Protein AF-A0A7R9C2A2-F1 (afdb_monomer_lite)

Organism: NCBI:txid399045

Structure (mmCIF, N/CA/C/O backbone):
data_AF-A0A7R9C2A2-F1
#
_entry.id   AF-A0A7R9C2A2-F1
#
loop_
_atom_site.group_PDB
_atom_site.id
_atom_site.type_symbol
_atom_site.label_atom_id
_atom_site.label_alt_id
_atom_site.label_comp_id
_atom_site.label_asym_id
_atom_site.label_entity_id
_atom_site.label_seq_id
_atom_site.pdbx_PDB_ins_code
_atom_site.Cartn_x
_atom_site.Cartn_y
_atom_site.Cartn_z
_atom_site.occupancy
_atom_site.B_iso_or_equiv
_atom_site.auth_seq_id
_atom_site.auth_comp_id
_atom_site.auth_asym_id
_atom_site.auth_atom_id
_atom_site.pdbx_PDB_model_num
ATOM 1 N N . MET A 1 1 ? 29.898 -8.427 -25.294 1.00 62.97 1 MET A N 1
ATOM 2 C CA . MET A 1 1 ? 29.289 -7.481 -24.336 1.00 62.97 1 MET A CA 1
ATOM 3 C C . MET A 1 1 ? 29.077 -6.101 -24.967 1.00 62.97 1 MET A C 1
ATOM 5 O O . MET A 1 1 ? 27.955 -5.611 -24.954 1.00 62.97 1 MET A O 1
ATOM 9 N N . GLY A 1 2 ? 30.096 -5.514 -25.617 1.00 83.06 2 GLY A N 1
ATOM 10 C CA . GLY A 1 2 ? 29.971 -4.213 -26.303 1.00 83.06 2 GLY A CA 1
ATOM 11 C C . GLY A 1 2 ? 28.905 -4.159 -27.407 1.00 83.06 2 GLY A C 1
ATOM 12 O O . GLY A 1 2 ? 28.062 -3.274 -27.376 1.00 83.06 2 GLY A O 1
ATOM 13 N N . MET A 1 3 ? 28.860 -5.148 -28.313 1.00 90.00 3 MET A N 1
ATOM 14 C CA . MET A 1 3 ? 27.903 -5.146 -29.439 1.00 90.00 3 MET A CA 1
ATOM 15 C C . MET A 1 3 ? 26.430 -5.064 -29.003 1.00 90.00 3 MET A C 1
ATOM 17 O O . MET A 1 3 ? 25.692 -4.236 -29.520 1.00 90.00 3 MET A O 1
ATOM 21 N N . PHE A 1 4 ? 26.004 -5.869 -28.020 1.00 90.75 4 PHE A N 1
ATOM 22 C CA . PHE A 1 4 ? 24.618 -5.844 -27.523 1.00 90.75 4 PHE A CA 1
ATOM 23 C C . PHE A 1 4 ? 24.276 -4.538 -26.795 1.00 90.75 4 PHE A C 1
ATOM 25 O O . PHE A 1 4 ? 23.129 -4.103 -26.827 1.00 90.75 4 PHE A O 1
ATOM 32 N N . THR A 1 5 ? 25.273 -3.917 -26.159 1.00 91.00 5 THR A N 1
ATOM 33 C CA . THR A 1 5 ? 25.122 -2.643 -25.444 1.00 91.00 5 THR A CA 1
ATOM 34 C C . THR A 1 5 ? 24.953 -1.487 -26.425 1.00 91.00 5 THR A C 1
ATOM 36 O O . THR A 1 5 ? 24.005 -0.721 -26.303 1.00 91.00 5 THR A O 1
ATOM 39 N N . GLU A 1 6 ? 25.826 -1.377 -27.429 1.00 91.62 6 GLU A N 1
ATOM 40 C CA . GLU A 1 6 ? 25.713 -0.327 -28.449 1.00 91.62 6 GLU A CA 1
ATOM 41 C C . GLU A 1 6 ? 24.450 -0.504 -29.299 1.00 91.62 6 GLU A C 1
ATOM 43 O O . GLU A 1 6 ? 23.774 0.476 -29.606 1.00 91.62 6 GLU A O 1
ATOM 48 N N . LEU A 1 7 ? 24.064 -1.748 -29.606 1.00 91.50 7 LEU A N 1
ATOM 49 C CA . LEU A 1 7 ? 22.808 -2.019 -30.304 1.00 91.50 7 LEU A CA 1
ATOM 50 C C . LEU A 1 7 ? 21.587 -1.574 -29.486 1.00 91.50 7 LEU A C 1
ATOM 52 O O . LEU A 1 7 ? 20.678 -0.970 -30.048 1.00 91.50 7 LEU A O 1
ATOM 56 N N . ALA A 1 8 ? 21.584 -1.794 -28.167 1.00 91.44 8 ALA A N 1
ATOM 57 C CA . ALA A 1 8 ? 20.522 -1.296 -27.293 1.00 91.44 8 ALA A CA 1
ATOM 58 C C . ALA A 1 8 ? 20.459 0.245 -27.287 1.00 91.44 8 ALA A C 1
ATOM 60 O O . ALA A 1 8 ? 19.377 0.815 -27.353 1.00 91.44 8 ALA A O 1
ATOM 61 N N . ILE A 1 9 ? 21.604 0.937 -27.287 1.00 91.69 9 ILE A N 1
ATOM 62 C CA . ILE A 1 9 ? 21.649 2.411 -27.370 1.00 91.69 9 ILE A CA 1
ATOM 63 C C . ILE A 1 9 ? 21.099 2.915 -28.715 1.00 91.69 9 ILE A C 1
ATOM 65 O O . ILE A 1 9 ? 20.466 3.969 -28.780 1.00 91.69 9 ILE A O 1
ATOM 69 N N . LEU A 1 10 ? 21.329 2.181 -29.806 1.00 92.69 10 LEU A N 1
ATOM 70 C CA . LEU A 1 10 ? 20.750 2.515 -31.108 1.00 92.69 10 LEU A CA 1
ATOM 71 C C . LEU A 1 10 ? 19.242 2.252 -31.140 1.00 92.69 10 LEU A C 1
ATOM 73 O O . LEU A 1 10 ? 18.492 3.085 -31.649 1.00 92.69 10 LEU A O 1
ATOM 77 N N . TYR A 1 11 ? 18.781 1.131 -30.583 1.00 93.44 11 TYR A N 1
ATOM 78 C CA . TYR A 1 11 ? 17.351 0.843 -30.482 1.00 93.44 11 TYR A CA 1
ATOM 79 C C . TYR A 1 11 ? 16.618 1.860 -29.620 1.00 93.44 11 TYR A C 1
ATOM 81 O O . TYR A 1 11 ? 15.544 2.294 -30.032 1.00 93.44 11 TYR A O 1
ATOM 89 N N . SER A 1 12 ? 17.219 2.336 -28.525 1.00 91.31 12 SER A N 1
ATOM 90 C CA . SER A 1 12 ? 16.565 3.338 -27.684 1.00 91.31 12 SER A CA 1
ATOM 91 C C . SER A 1 12 ? 16.275 4.642 -28.433 1.00 91.31 12 SER A C 1
ATOM 93 O O . SER A 1 12 ? 15.243 5.262 -28.208 1.00 91.31 12 SER A O 1
ATOM 95 N N . LYS A 1 13 ? 17.144 5.034 -29.373 1.00 91.31 13 LYS A N 1
ATOM 96 C CA . LYS A 1 13 ? 17.007 6.284 -30.139 1.00 91.31 13 LYS A CA 1
ATOM 97 C C . LYS A 1 13 ? 16.192 6.145 -31.420 1.00 91.31 13 LYS A C 1
ATOM 99 O O . LYS A 1 13 ? 15.483 7.073 -31.790 1.00 91.31 13 LYS A O 1
ATOM 104 N N . TYR A 1 14 ? 16.343 5.028 -32.130 1.00 91.69 14 TYR A N 1
ATOM 105 C CA . TYR A 1 14 ? 15.868 4.914 -33.512 1.00 91.69 14 TYR A CA 1
ATOM 106 C C . TYR A 1 14 ? 14.762 3.879 -33.713 1.00 91.69 14 TYR A C 1
ATOM 108 O O . TYR A 1 14 ? 14.023 3.989 -34.689 1.00 91.69 14 TYR A O 1
ATOM 116 N N . LYS A 1 15 ? 14.654 2.859 -32.847 1.00 92.38 15 LYS A N 1
ATOM 117 C CA . LYS A 1 15 ? 13.622 1.807 -32.942 1.00 92.38 15 LYS A CA 1
ATOM 118 C C . LYS A 1 15 ? 13.170 1.316 -31.555 1.00 92.38 15 LYS A C 1
ATOM 120 O O . LYS A 1 15 ? 13.494 0.178 -31.198 1.00 92.38 15 LYS A O 1
ATOM 125 N N . PRO A 1 16 ? 12.405 2.132 -30.805 1.00 88.69 16 PRO A N 1
ATOM 126 C CA . PRO A 1 16 ? 11.885 1.772 -29.484 1.00 88.69 16 PRO A CA 1
ATOM 127 C C . PRO A 1 16 ? 11.153 0.428 -29.441 1.00 88.69 16 PRO A C 1
ATOM 129 O O . PRO A 1 16 ? 11.400 -0.370 -28.544 1.00 88.69 16 PRO A O 1
ATOM 132 N N . ASP A 1 17 ? 10.348 0.117 -30.461 1.00 89.38 17 ASP A N 1
ATOM 133 C CA . ASP A 1 17 ? 9.532 -1.107 -30.501 1.00 89.38 17 ASP A CA 1
ATOM 134 C C . ASP A 1 17 ? 10.365 -2.398 -30.430 1.00 89.38 17 ASP A C 1
ATOM 136 O O . ASP A 1 17 ? 9.909 -3.420 -29.923 1.00 89.38 17 ASP A O 1
ATOM 140 N N . LYS A 1 18 ? 11.612 -2.359 -30.922 1.00 90.62 18 LYS A N 1
ATOM 141 C CA . LYS A 1 18 ? 12.537 -3.507 -30.905 1.00 90.62 18 LYS A CA 1
ATOM 142 C C . LYS A 1 18 ? 13.408 -3.562 -29.654 1.00 90.62 18 LYS A C 1
ATOM 144 O O . LYS A 1 18 ? 14.075 -4.570 -29.416 1.00 90.62 18 LYS A O 1
ATOM 149 N N . MET A 1 19 ? 13.426 -2.488 -28.865 1.00 90.06 19 MET A N 1
ATOM 150 C CA . MET A 1 19 ? 14.229 -2.395 -27.648 1.00 90.06 19 MET A CA 1
ATOM 151 C C . MET A 1 19 ? 13.827 -3.491 -26.661 1.00 90.06 19 MET A C 1
ATOM 153 O O . MET A 1 19 ? 14.691 -4.180 -26.123 1.00 90.06 19 MET A O 1
ATOM 157 N N . ARG A 1 20 ? 12.519 -3.693 -26.469 1.00 88.62 20 ARG A N 1
ATOM 158 C CA . ARG A 1 20 ? 11.983 -4.673 -25.524 1.00 88.62 20 ARG A CA 1
ATOM 159 C C . ARG A 1 20 ? 12.443 -6.098 -25.822 1.00 88.62 20 ARG A C 1
ATOM 161 O O . ARG A 1 20 ? 13.019 -6.743 -24.952 1.00 88.62 20 ARG A O 1
ATOM 168 N N . GLU A 1 21 ? 12.239 -6.551 -27.056 1.00 92.12 21 GLU A N 1
ATOM 169 C CA . GLU A 1 21 ? 12.607 -7.897 -27.516 1.00 92.12 21 GLU A CA 1
ATOM 170 C C . GLU A 1 21 ? 14.117 -8.146 -27.369 1.00 92.12 21 GLU A C 1
ATOM 172 O O . GLU A 1 21 ? 14.552 -9.188 -26.876 1.00 92.12 21 GLU A O 1
ATOM 177 N N . HIS A 1 22 ? 14.935 -7.150 -27.724 1.00 92.44 22 HIS A N 1
ATOM 178 C CA . HIS A 1 22 ? 16.387 -7.230 -27.573 1.00 92.44 22 HIS A CA 1
ATOM 179 C C . HIS A 1 22 ? 16.814 -7.390 -26.111 1.00 92.44 22 HIS A C 1
ATOM 181 O O . HIS A 1 22 ? 17.681 -8.209 -25.801 1.00 92.44 22 HIS A O 1
ATOM 187 N N . LEU A 1 23 ? 16.212 -6.621 -25.203 1.00 91.44 23 LEU A N 1
ATOM 188 C CA . LEU A 1 23 ? 16.524 -6.705 -23.779 1.00 91.44 23 LEU A CA 1
ATOM 189 C C . LEU A 1 23 ? 16.073 -8.036 -23.173 1.00 91.44 23 LEU A C 1
ATOM 191 O O . LEU A 1 23 ? 16.829 -8.630 -22.409 1.00 91.44 23 LEU A O 1
ATOM 195 N N . GLU A 1 24 ? 14.900 -8.547 -23.542 1.00 90.25 24 GLU A N 1
ATOM 196 C CA . GLU A 1 24 ? 14.408 -9.836 -23.042 1.00 90.25 24 GLU A CA 1
ATOM 197 C C . GLU A 1 24 ? 15.346 -10.999 -23.403 1.00 90.25 24 GLU A C 1
ATOM 199 O O . GLU A 1 24 ? 15.586 -11.873 -22.567 1.00 90.25 24 GLU A O 1
ATOM 204 N N . LEU A 1 25 ? 15.954 -10.965 -24.592 1.00 91.75 25 LEU A N 1
ATOM 205 C CA . LEU A 1 25 ? 16.881 -12.000 -25.057 1.00 91.75 25 LEU A CA 1
ATOM 206 C C . LEU A 1 25 ? 18.317 -11.825 -24.541 1.00 91.75 25 LEU A C 1
ATOM 208 O O . LEU A 1 25 ? 19.004 -12.814 -24.276 1.00 91.75 25 LEU A O 1
ATOM 212 N N . PHE A 1 26 ? 18.804 -10.585 -24.424 1.00 92.31 26 PHE A N 1
ATOM 213 C CA . PHE A 1 26 ? 20.239 -10.315 -24.267 1.00 92.31 26 PHE A CA 1
ATOM 214 C C . PHE A 1 26 ? 20.631 -9.545 -23.001 1.00 92.31 26 PHE A C 1
ATOM 216 O O . PHE A 1 26 ? 21.805 -9.189 -22.874 1.00 92.31 26 PHE A O 1
ATOM 223 N N . TRP A 1 27 ? 19.719 -9.320 -22.047 1.00 89.12 27 TRP A N 1
ATOM 224 C CA . TRP A 1 27 ? 20.007 -8.559 -20.818 1.00 89.12 27 TRP A CA 1
ATOM 225 C C . TRP A 1 27 ? 21.258 -9.044 -20.062 1.00 89.12 27 TRP A C 1
ATOM 227 O O . TRP A 1 27 ? 22.029 -8.222 -19.576 1.00 89.12 27 TRP A O 1
ATOM 237 N N . SER A 1 28 ? 21.531 -10.355 -20.035 1.00 90.38 28 SER A N 1
ATOM 238 C CA . SER A 1 28 ? 22.696 -10.940 -19.346 1.00 90.38 28 SER A CA 1
ATOM 239 C C . SER A 1 28 ? 24.050 -10.625 -20.001 1.00 90.38 28 SER A C 1
ATOM 241 O O . SER A 1 28 ? 25.102 -10.841 -19.402 1.00 90.38 28 SER A O 1
ATOM 243 N N . ARG A 1 29 ? 24.056 -10.125 -21.245 1.00 90.75 29 ARG A N 1
ATOM 244 C CA . ARG A 1 29 ? 25.267 -9.856 -22.048 1.00 90.75 29 ARG A CA 1
ATOM 245 C C . ARG A 1 29 ? 25.450 -8.369 -22.363 1.00 90.75 29 ARG A C 1
ATOM 247 O O . ARG A 1 29 ? 26.256 -8.030 -23.242 1.00 90.75 29 ARG A O 1
ATOM 254 N N . VAL A 1 30 ? 24.720 -7.503 -21.664 1.00 91.38 30 VAL A N 1
ATOM 255 C CA . VAL A 1 30 ? 24.666 -6.049 -21.853 1.00 91.38 30 VAL A CA 1
ATOM 256 C C . VAL A 1 30 ? 25.242 -5.329 -20.631 1.00 91.38 30 VAL A C 1
ATOM 258 O O . VAL A 1 30 ? 25.132 -5.801 -19.506 1.00 91.38 30 VAL A O 1
ATOM 261 N N . ASN A 1 31 ? 25.858 -4.162 -20.842 1.00 92.44 31 ASN A N 1
ATOM 262 C CA . ASN A 1 31 ? 26.218 -3.261 -19.749 1.00 92.44 31 ASN A CA 1
ATOM 263 C C . ASN A 1 31 ? 24.968 -2.497 -19.278 1.00 92.44 31 ASN A C 1
ATOM 265 O O . ASN A 1 31 ? 24.591 -1.486 -19.876 1.00 92.44 31 ASN A O 1
ATOM 269 N N . ILE A 1 32 ? 24.330 -3.001 -18.219 1.00 90.25 32 ILE A N 1
ATOM 270 C CA . ILE A 1 32 ? 23.052 -2.486 -17.715 1.00 90.25 32 ILE A CA 1
ATOM 271 C C . ILE A 1 32 ? 23.128 -0.997 -17.323 1.00 90.25 32 ILE A C 1
ATOM 273 O O . ILE A 1 32 ? 22.319 -0.237 -17.855 1.00 90.25 32 ILE A O 1
ATOM 277 N N . PRO A 1 33 ? 24.109 -0.513 -16.529 1.00 93.19 33 PRO A N 1
ATOM 278 C CA . PRO A 1 33 ? 24.201 0.911 -16.185 1.00 93.19 33 PRO A CA 1
ATOM 279 C C . PRO A 1 33 ? 24.267 1.852 -17.394 1.00 93.19 33 PRO A C 1
ATOM 281 O O . PRO A 1 33 ? 23.676 2.934 -17.384 1.00 93.19 33 PRO A O 1
ATOM 284 N N . LYS A 1 34 ? 24.978 1.456 -18.460 1.00 92.56 34 LYS A N 1
ATOM 285 C CA . LYS A 1 34 ? 25.075 2.274 -19.678 1.00 92.56 34 LYS A CA 1
ATOM 286 C C . LYS A 1 34 ? 23.745 2.311 -20.433 1.00 92.56 34 LYS A C 1
ATOM 288 O O . LYS A 1 34 ? 23.358 3.369 -20.926 1.00 92.56 34 LYS A O 1
ATOM 293 N N . VAL A 1 35 ? 23.052 1.175 -20.516 1.00 92.69 35 VAL A N 1
ATOM 294 C CA . VAL A 1 35 ? 21.758 1.085 -21.205 1.00 92.69 35 VAL A CA 1
ATOM 295 C C . VAL A 1 35 ? 20.641 1.750 -20.409 1.00 92.69 35 VAL A C 1
ATOM 297 O O . VAL A 1 35 ? 19.798 2.389 -21.025 1.00 92.69 35 VAL A O 1
ATOM 300 N N . LEU A 1 36 ? 20.673 1.708 -19.074 1.00 93.75 36 LEU A N 1
ATOM 301 C CA . LEU A 1 36 ? 19.733 2.439 -18.218 1.00 93.75 36 LEU A CA 1
ATOM 302 C C . LEU A 1 36 ? 19.728 3.935 -18.542 1.00 93.75 36 LEU A C 1
ATOM 304 O O . LEU A 1 36 ? 18.678 4.481 -18.860 1.00 93.75 36 LEU A O 1
ATOM 308 N N . ARG A 1 37 ? 20.905 4.575 -18.594 1.00 92.56 37 ARG A N 1
ATOM 309 C CA . ARG A 1 37 ? 21.008 5.998 -18.973 1.00 92.56 37 ARG A CA 1
ATOM 310 C C . ARG A 1 37 ? 20.459 6.271 -20.373 1.00 92.56 37 ARG A C 1
ATOM 312 O O . ARG A 1 37 ? 19.832 7.299 -20.603 1.00 92.56 37 ARG A O 1
ATOM 319 N N . ALA A 1 38 ? 20.707 5.368 -21.322 1.00 92.69 38 ALA A N 1
ATOM 320 C CA . ALA A 1 38 ? 20.219 5.516 -22.690 1.00 92.69 38 ALA A CA 1
ATOM 321 C C . ALA A 1 38 ? 18.698 5.312 -22.803 1.00 92.69 38 ALA A C 1
ATOM 323 O O . ALA A 1 38 ? 18.066 5.964 -23.632 1.00 92.69 38 ALA A O 1
ATOM 324 N N . ALA A 1 39 ? 18.121 4.424 -21.990 1.00 91.94 39 ALA A N 1
ATOM 325 C CA . ALA A 1 39 ? 16.682 4.196 -21.901 1.00 91.94 39 ALA A CA 1
ATOM 326 C C . ALA A 1 39 ? 15.970 5.360 -21.194 1.00 91.94 39 ALA A C 1
ATOM 328 O O . ALA A 1 39 ? 14.898 5.768 -21.630 1.00 91.94 39 ALA A O 1
ATOM 329 N N . GLU A 1 40 ? 16.595 5.939 -20.165 1.00 91.31 40 GLU A N 1
ATOM 330 C CA . GLU A 1 40 ? 16.086 7.103 -19.432 1.00 91.31 40 GLU A CA 1
ATOM 331 C C . GLU A 1 40 ? 16.036 8.343 -20.332 1.00 91.31 40 GLU A C 1
ATOM 333 O O . GLU A 1 40 ? 15.003 9.002 -20.426 1.00 91.31 40 GLU A O 1
ATOM 338 N N . GLN A 1 41 ? 17.113 8.598 -21.086 1.00 91.50 41 GLN A N 1
ATOM 339 C CA . GLN A 1 41 ? 17.171 9.669 -22.090 1.00 91.50 41 GLN A CA 1
ATOM 340 C C . GLN A 1 41 ? 16.150 9.497 -23.221 1.00 91.50 41 GLN A C 1
ATOM 342 O O . GLN A 1 41 ? 15.750 10.480 -23.838 1.00 91.50 41 GLN A O 1
ATOM 347 N N . ALA A 1 42 ? 15.761 8.257 -23.516 1.00 91.75 42 ALA A N 1
ATOM 348 C CA . ALA A 1 42 ? 14.777 7.928 -24.541 1.00 91.75 42 ALA A CA 1
ATOM 349 C C . ALA A 1 42 ? 13.348 7.775 -23.985 1.00 91.75 42 ALA A C 1
ATOM 351 O O . ALA A 1 42 ? 12.439 7.461 -24.748 1.00 91.75 42 ALA A O 1
ATOM 352 N N . HIS A 1 43 ? 13.143 7.981 -22.677 1.00 91.62 43 HIS A N 1
ATOM 353 C CA . HIS A 1 43 ? 11.851 7.835 -21.996 1.00 91.62 43 HIS A CA 1
ATOM 354 C C . HIS A 1 43 ? 11.178 6.462 -22.200 1.00 91.62 43 HIS A C 1
ATOM 356 O O . HIS A 1 43 ? 9.954 6.349 -22.269 1.00 91.62 43 HIS A O 1
ATOM 362 N N . LEU A 1 44 ? 11.982 5.398 -22.277 1.00 92.31 44 LEU A N 1
ATOM 363 C CA . LEU A 1 44 ? 11.516 4.020 -22.461 1.00 92.31 44 LEU A CA 1
ATOM 364 C C . LEU A 1 44 ? 11.218 3.359 -21.115 1.00 92.31 44 LEU A C 1
ATOM 366 O O . LEU A 1 44 ? 11.964 2.507 -20.637 1.00 92.31 44 LEU A O 1
ATOM 370 N N . TRP A 1 45 ? 10.140 3.798 -20.463 1.00 93.00 45 TRP A N 1
ATOM 371 C CA . TRP A 1 45 ? 9.838 3.441 -19.072 1.00 93.00 45 TRP A CA 1
ATOM 372 C C . TRP A 1 45 ? 9.563 1.950 -18.855 1.00 93.00 45 TRP A C 1
ATOM 374 O O . TRP A 1 45 ? 9.964 1.405 -17.829 1.00 93.00 45 TRP A O 1
ATOM 384 N N . ALA A 1 46 ? 8.919 1.268 -19.807 1.00 90.38 46 ALA A N 1
ATOM 385 C CA . ALA A 1 46 ? 8.637 -0.164 -19.688 1.00 90.38 46 ALA A CA 1
ATOM 386 C C . ALA A 1 46 ? 9.925 -1.006 -19.744 1.00 90.38 46 ALA A C 1
ATOM 388 O O . ALA A 1 46 ? 10.092 -1.972 -18.995 1.00 90.38 46 ALA A O 1
ATOM 389 N N . GLU A 1 47 ? 10.850 -0.638 -20.626 1.00 91.50 47 GLU A N 1
ATOM 390 C CA . GLU A 1 47 ? 12.166 -1.251 -20.793 1.00 91.50 47 GLU A CA 1
ATOM 391 C C . GLU A 1 47 ? 13.086 -0.911 -19.621 1.00 91.50 47 GLU A C 1
ATOM 393 O O . GLU A 1 47 ? 13.795 -1.778 -19.117 1.00 91.50 47 GLU A O 1
ATOM 398 N N . LEU A 1 48 ? 13.046 0.336 -19.162 1.00 93.00 48 LEU A N 1
ATOM 399 C CA . LEU A 1 48 ? 13.834 0.834 -18.042 1.00 93.00 48 LEU A CA 1
ATOM 400 C C . LEU A 1 48 ? 13.445 0.142 -16.731 1.00 93.00 48 LEU A C 1
ATOM 402 O O . LEU A 1 48 ? 14.318 -0.325 -16.006 1.00 93.00 48 LEU A O 1
ATOM 406 N N . VAL A 1 49 ? 12.148 -0.042 -16.480 1.00 93.00 49 VAL A N 1
ATOM 407 C CA . VAL A 1 49 ? 11.657 -0.835 -15.344 1.00 93.00 49 VAL A CA 1
ATOM 408 C C . VAL A 1 49 ? 12.099 -2.295 -15.430 1.00 93.00 49 VAL A C 1
ATOM 410 O O . VAL A 1 49 ? 12.493 -2.874 -14.422 1.00 93.00 49 VAL A O 1
ATOM 413 N N . PHE A 1 50 ? 12.091 -2.893 -16.624 1.00 91.81 50 PHE A N 1
ATOM 414 C CA . PHE A 1 50 ? 12.612 -4.250 -16.808 1.00 91.81 50 PHE A CA 1
ATOM 415 C C . PHE A 1 50 ? 14.112 -4.343 -16.522 1.00 91.81 50 PHE A C 1
ATOM 417 O O . PHE A 1 50 ? 14.559 -5.304 -15.902 1.00 91.81 50 PHE A O 1
ATOM 424 N N . LEU A 1 51 ? 14.891 -3.345 -16.942 1.00 92.50 51 LEU A N 1
ATOM 425 C CA . LEU A 1 51 ? 16.314 -3.283 -16.627 1.00 92.50 51 LEU A CA 1
ATOM 426 C C . LEU A 1 51 ? 16.553 -3.146 -15.124 1.00 92.50 51 LEU A C 1
ATOM 428 O O . LEU A 1 51 ? 17.403 -3.861 -14.606 1.00 92.50 51 LEU A O 1
ATOM 432 N N . TYR A 1 52 ? 15.794 -2.299 -14.424 1.00 93.62 52 TYR A N 1
ATOM 433 C CA . TYR A 1 52 ? 15.888 -2.187 -12.968 1.00 93.62 52 TYR A CA 1
ATOM 434 C C . TYR A 1 52 ? 15.520 -3.485 -12.250 1.00 93.62 52 TYR A C 1
ATOM 436 O O . TYR A 1 52 ? 16.229 -3.881 -11.331 1.00 93.62 52 TYR A O 1
ATOM 444 N N . ASP A 1 53 ? 14.480 -4.187 -12.703 1.00 91.75 53 ASP A N 1
ATOM 445 C CA . ASP A 1 53 ? 14.091 -5.497 -12.168 1.00 91.75 53 ASP A CA 1
ATOM 446 C C . ASP A 1 53 ? 15.226 -6.528 -12.328 1.00 91.75 53 ASP A C 1
ATOM 448 O O . ASP A 1 53 ? 15.604 -7.210 -11.378 1.00 91.75 53 ASP A O 1
ATOM 452 N N . LYS A 1 54 ? 15.862 -6.589 -13.509 1.00 91.44 54 LYS A N 1
ATOM 453 C CA . LYS A 1 54 ? 17.015 -7.481 -13.752 1.00 91.44 54 LYS A CA 1
ATOM 454 C C . LYS A 1 54 ? 18.295 -7.064 -13.038 1.00 91.44 54 LYS A C 1
ATOM 456 O O . LYS A 1 54 ? 19.153 -7.913 -12.817 1.00 91.44 54 LYS A O 1
ATOM 461 N N . TYR A 1 55 ? 18.433 -5.785 -12.719 1.00 93.00 55 TYR A N 1
ATOM 462 C CA . TYR A 1 55 ? 19.569 -5.243 -11.981 1.00 93.00 55 TYR A CA 1
ATOM 463 C C . TYR A 1 55 ? 19.339 -5.227 -10.465 1.00 93.00 55 TYR A C 1
ATOM 465 O O . TYR A 1 55 ? 20.187 -4.734 -9.732 1.00 93.00 55 TYR A O 1
ATOM 473 N N . GLU A 1 56 ? 18.200 -5.758 -10.006 1.00 91.38 56 GLU A N 1
ATOM 474 C CA . GLU A 1 56 ? 17.794 -5.803 -8.597 1.00 91.38 56 GLU A CA 1
ATOM 475 C C . GLU A 1 56 ? 17.657 -4.411 -7.944 1.00 91.38 56 GLU A C 1
ATOM 477 O O . GLU A 1 56 ? 17.583 -4.280 -6.723 1.00 91.38 56 GLU A O 1
ATOM 482 N N . GLU A 1 57 ? 17.534 -3.355 -8.753 1.00 92.81 57 GLU A N 1
ATOM 483 C CA . GLU A 1 57 ? 17.241 -1.989 -8.310 1.00 92.81 57 GLU A CA 1
ATOM 484 C C . GLU A 1 57 ? 15.723 -1.767 -8.210 1.00 92.81 57 GLU A C 1
ATOM 486 O O . GLU A 1 57 ? 15.132 -0.907 -8.870 1.00 92.81 57 GLU A O 1
ATOM 491 N N . TYR A 1 58 ? 15.071 -2.564 -7.363 1.00 92.94 58 TYR A N 1
ATOM 492 C CA . TYR A 1 58 ? 13.615 -2.550 -7.185 1.00 92.94 58 TYR A CA 1
ATOM 493 C C . TYR A 1 58 ? 13.079 -1.178 -6.747 1.00 92.94 58 TYR A C 1
ATOM 495 O O . TYR A 1 58 ? 12.013 -0.757 -7.194 1.00 92.94 58 TYR A O 1
ATOM 503 N N . ASP A 1 59 ? 13.838 -0.445 -5.931 1.00 92.06 59 ASP A N 1
ATOM 504 C CA . ASP A 1 59 ? 13.480 0.896 -5.464 1.00 92.06 59 ASP A CA 1
ATOM 505 C C . ASP A 1 59 ? 13.275 1.875 -6.633 1.00 92.06 59 ASP A C 1
ATOM 507 O O . ASP A 1 59 ? 12.302 2.638 -6.670 1.00 92.06 59 ASP A O 1
ATOM 511 N N . ASN A 1 60 ? 14.171 1.823 -7.622 1.00 91.56 60 ASN A N 1
ATOM 512 C CA . ASN A 1 60 ? 14.100 2.664 -8.812 1.00 91.56 60 ASN A CA 1
ATOM 513 C C . ASN A 1 60 ? 12.974 2.200 -9.741 1.00 91.56 60 ASN A C 1
ATOM 515 O O . ASN A 1 60 ? 12.207 3.034 -10.222 1.00 91.56 60 ASN A O 1
ATOM 519 N N . ALA A 1 61 ? 12.799 0.883 -9.905 1.00 92.38 61 ALA A N 1
ATOM 520 C CA . ALA A 1 61 ? 11.692 0.316 -10.676 1.00 92.38 61 ALA A CA 1
ATOM 521 C C . ALA A 1 61 ? 10.325 0.816 -10.178 1.00 92.38 61 ALA A C 1
ATOM 523 O O . ALA A 1 61 ? 9.511 1.291 -10.973 1.00 92.38 61 ALA A O 1
ATOM 524 N N . VAL A 1 62 ? 10.087 0.766 -8.863 1.00 92.50 62 VAL A N 1
ATOM 525 C CA . VAL A 1 62 ? 8.826 1.214 -8.252 1.00 92.50 62 VAL A CA 1
ATOM 526 C C . VAL A 1 62 ? 8.616 2.712 -8.446 1.00 92.50 62 VAL A C 1
ATOM 528 O O . VAL A 1 62 ? 7.522 3.126 -8.828 1.00 92.50 62 VAL A O 1
ATOM 531 N N . ASN A 1 63 ? 9.649 3.534 -8.238 1.00 92.88 63 ASN A N 1
ATOM 532 C CA . ASN A 1 63 ? 9.549 4.979 -8.464 1.00 92.88 63 ASN A CA 1
ATOM 533 C C . ASN A 1 63 ? 9.190 5.310 -9.916 1.00 92.88 63 ASN A C 1
ATOM 535 O O . ASN A 1 63 ? 8.286 6.114 -10.146 1.00 92.88 63 ASN A O 1
ATOM 539 N N . THR A 1 64 ? 9.823 4.655 -10.891 1.00 91.62 64 THR A N 1
ATOM 540 C CA . THR A 1 64 ? 9.486 4.839 -12.307 1.00 91.62 64 THR A CA 1
ATOM 541 C C . THR A 1 64 ? 8.053 4.398 -12.607 1.00 91.62 64 THR A C 1
ATOM 543 O O . THR A 1 64 ? 7.332 5.113 -13.300 1.00 91.62 64 THR A O 1
ATOM 546 N N . MET A 1 65 ? 7.602 3.260 -12.066 1.00 91.31 65 MET A N 1
ATOM 547 C CA . MET A 1 65 ? 6.218 2.799 -12.240 1.00 91.31 65 MET A CA 1
ATOM 548 C C . MET A 1 65 ? 5.193 3.781 -11.647 1.00 91.31 65 MET A C 1
ATOM 550 O O . MET A 1 65 ? 4.127 3.962 -12.233 1.00 91.31 65 MET A O 1
ATOM 554 N N . MET A 1 66 ? 5.504 4.426 -10.515 1.00 89.69 66 MET A N 1
ATOM 555 C CA . MET A 1 66 ? 4.636 5.439 -9.895 1.00 89.69 66 MET A CA 1
ATOM 556 C C . MET A 1 66 ? 4.613 6.758 -10.682 1.00 89.69 66 MET A C 1
ATOM 558 O O . MET A 1 66 ? 3.566 7.389 -10.780 1.00 89.69 66 MET A O 1
ATOM 562 N N . GLN A 1 67 ? 5.745 7.177 -11.256 1.00 90.19 67 GLN A N 1
ATOM 563 C CA . GLN A 1 67 ? 5.836 8.403 -12.062 1.00 90.19 67 GLN A CA 1
ATOM 564 C C . GLN A 1 67 ? 5.243 8.241 -13.466 1.00 90.19 67 GLN A C 1
ATOM 566 O O . GLN A 1 67 ? 4.713 9.199 -14.029 1.00 90.19 67 GLN A O 1
ATOM 571 N N . HIS A 1 68 ? 5.280 7.023 -14.019 1.00 90.31 68 HIS A N 1
ATOM 572 C CA . HIS A 1 68 ? 4.766 6.711 -15.355 1.00 90.31 68 HIS A CA 1
ATOM 573 C C . HIS A 1 68 ? 3.754 5.546 -15.355 1.00 90.31 68 HIS A C 1
ATOM 575 O O . HIS A 1 68 ? 3.998 4.504 -15.980 1.00 90.31 68 HIS A O 1
ATOM 581 N N . PRO A 1 69 ? 2.575 5.714 -14.719 1.00 86.44 69 PRO A N 1
ATOM 582 C CA . PRO A 1 69 ? 1.603 4.634 -14.550 1.00 86.44 69 PRO A CA 1
ATOM 583 C C . PRO A 1 69 ? 1.033 4.067 -15.848 1.00 86.44 69 PRO A C 1
ATOM 585 O O . PRO A 1 69 ? 0.668 2.900 -15.909 1.00 86.44 69 PRO A O 1
ATOM 588 N N . THR A 1 70 ? 0.908 4.883 -16.892 1.00 84.81 70 THR A N 1
ATOM 589 C CA . THR A 1 70 ? 0.223 4.491 -18.132 1.00 84.81 70 THR A CA 1
ATOM 590 C C . THR A 1 70 ? 1.012 3.488 -18.968 1.00 84.81 70 THR A C 1
ATOM 592 O O . THR A 1 70 ? 0.408 2.712 -19.702 1.00 84.81 70 THR A O 1
ATOM 595 N N . VAL A 1 71 ? 2.344 3.489 -18.858 1.00 86.38 71 VAL A N 1
ATOM 596 C CA . VAL A 1 71 ? 3.236 2.699 -19.725 1.00 86.38 71 VAL A CA 1
ATOM 597 C C . VAL A 1 71 ? 3.933 1.579 -18.955 1.00 86.38 71 VAL A C 1
ATOM 599 O O . VAL A 1 71 ? 4.076 0.471 -19.468 1.00 86.38 71 VAL A O 1
ATOM 602 N N . ALA A 1 72 ? 4.371 1.853 -17.723 1.00 83.94 72 ALA A N 1
ATOM 603 C CA . ALA A 1 72 ? 5.237 0.944 -16.976 1.00 83.94 72 ALA A CA 1
ATOM 604 C C . ALA A 1 72 ?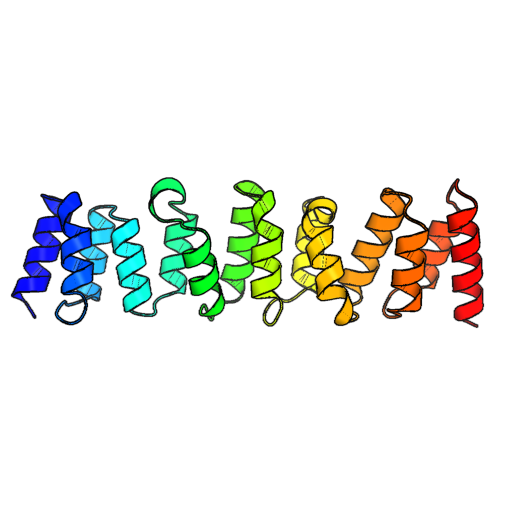 4.510 0.119 -15.903 1.00 83.94 72 ALA A C 1
ATOM 606 O O . ALA A 1 72 ? 5.008 -0.931 -15.497 1.00 83.94 72 ALA A O 1
ATOM 607 N N . TRP A 1 73 ? 3.345 0.566 -15.429 1.00 87.06 73 TRP A N 1
ATOM 608 C CA . TRP A 1 73 ? 2.652 -0.107 -14.335 1.00 87.06 73 TRP A CA 1
ATOM 609 C C . TRP A 1 73 ? 1.906 -1.352 -14.822 1.00 87.06 73 TRP A C 1
ATOM 611 O O . TRP A 1 73 ? 1.094 -1.303 -15.748 1.00 87.06 73 TRP A O 1
ATOM 621 N N . ARG A 1 74 ? 2.138 -2.476 -14.143 1.00 87.19 74 ARG A N 1
ATOM 622 C CA . ARG A 1 74 ? 1.363 -3.714 -14.277 1.00 87.19 74 ARG A CA 1
ATOM 623 C C . ARG A 1 74 ? 1.087 -4.245 -12.883 1.00 87.19 74 ARG A C 1
ATOM 625 O O . ARG A 1 74 ? 2.012 -4.347 -12.087 1.00 87.19 74 ARG A O 1
ATOM 632 N N . GLU A 1 75 ? -0.163 -4.585 -12.596 1.00 82.88 75 GLU A N 1
ATOM 633 C CA . GLU A 1 75 ? -0.607 -4.871 -11.229 1.00 82.88 75 GLU A CA 1
ATOM 634 C C . GLU A 1 75 ? 0.178 -6.003 -10.554 1.00 82.88 75 GLU A C 1
ATOM 636 O O . GLU A 1 75 ? 0.734 -5.807 -9.475 1.00 82.88 75 GLU A O 1
ATOM 641 N N . SER A 1 76 ? 0.251 -7.170 -11.200 1.00 87.88 76 SER A N 1
ATOM 642 C CA . SER A 1 76 ? 0.968 -8.334 -10.669 1.00 87.88 76 SER A CA 1
ATOM 643 C C . SER A 1 76 ? 2.457 -8.043 -10.493 1.00 87.88 76 SER A C 1
ATOM 645 O O . SER A 1 76 ? 3.005 -8.243 -9.415 1.00 87.88 76 SER A O 1
ATOM 647 N N . HIS A 1 77 ? 3.089 -7.474 -11.522 1.00 89.06 77 HIS A N 1
ATOM 648 C CA . HIS A 1 77 ? 4.517 -7.152 -11.505 1.00 89.06 77 HIS A CA 1
ATOM 649 C C . HIS A 1 77 ? 4.870 -6.117 -10.432 1.00 89.06 77 HIS A C 1
ATOM 651 O O . HIS A 1 77 ? 5.877 -6.265 -9.748 1.00 89.06 77 HIS A O 1
ATOM 657 N N . PHE A 1 78 ? 4.022 -5.102 -10.236 1.00 90.94 78 PHE A N 1
ATOM 658 C CA . PHE A 1 78 ? 4.203 -4.113 -9.178 1.00 90.94 78 PHE A CA 1
ATOM 659 C C . PHE A 1 78 ? 4.133 -4.773 -7.798 1.00 90.94 78 PHE A C 1
ATOM 661 O O . PHE A 1 78 ? 5.010 -4.536 -6.972 1.00 90.94 78 PHE A O 1
ATOM 668 N N . LYS A 1 79 ? 3.128 -5.629 -7.548 1.00 89.06 79 LYS A N 1
ATOM 669 C CA . LYS A 1 79 ? 3.001 -6.368 -6.278 1.00 89.06 79 LYS A CA 1
ATOM 670 C C . LYS A 1 79 ? 4.248 -7.220 -6.008 1.00 89.06 79 LYS A C 1
ATOM 672 O O . LYS A 1 79 ? 4.792 -7.152 -4.908 1.00 89.06 79 LYS A O 1
ATOM 677 N N . ASP A 1 80 ? 4.750 -7.931 -7.016 1.00 90.19 80 ASP A N 1
ATOM 678 C CA . ASP A 1 80 ? 5.942 -8.776 -6.885 1.00 90.19 80 ASP A CA 1
ATOM 679 C C . ASP A 1 80 ? 7.200 -7.960 -6.555 1.00 90.19 80 ASP A C 1
ATOM 681 O O . ASP A 1 80 ? 7.925 -8.296 -5.615 1.00 90.19 80 ASP A O 1
ATOM 685 N N . ILE A 1 81 ? 7.441 -6.855 -7.271 1.00 91.12 81 ILE A N 1
ATOM 686 C CA . ILE A 1 81 ? 8.591 -5.971 -7.025 1.00 91.12 81 ILE A CA 1
ATOM 687 C C . ILE A 1 81 ? 8.521 -5.371 -5.615 1.00 91.12 81 ILE A C 1
ATOM 689 O O . ILE A 1 81 ? 9.522 -5.352 -4.898 1.00 91.12 81 ILE A O 1
ATOM 693 N N . MET A 1 82 ? 7.341 -4.922 -5.185 1.00 89.00 82 MET A N 1
ATOM 694 C CA . MET A 1 82 ? 7.150 -4.281 -3.881 1.00 89.00 82 MET A CA 1
ATOM 695 C C . MET A 1 82 ? 7.546 -5.173 -2.701 1.00 89.00 82 MET A C 1
ATOM 697 O O . MET A 1 82 ? 8.079 -4.672 -1.712 1.00 89.00 82 MET A O 1
ATOM 701 N N . THR A 1 83 ? 7.360 -6.492 -2.799 1.00 90.06 83 THR A N 1
ATOM 702 C CA . THR A 1 83 ? 7.794 -7.415 -1.731 1.00 90.06 83 THR A CA 1
ATOM 703 C C . THR A 1 83 ? 9.314 -7.451 -1.548 1.00 90.06 83 THR A C 1
ATOM 705 O O . THR A 1 83 ? 9.798 -7.701 -0.441 1.00 90.06 83 THR A O 1
ATOM 708 N N . ARG A 1 84 ? 10.070 -7.168 -2.618 1.00 89.56 84 ARG A N 1
ATOM 709 C CA . ARG A 1 84 ? 11.539 -7.235 -2.663 1.00 89.56 84 ARG A CA 1
ATOM 710 C C . ARG A 1 84 ? 12.222 -5.921 -2.302 1.00 89.56 84 ARG A C 1
ATOM 712 O O . ARG A 1 84 ? 13.394 -5.928 -1.941 1.00 89.56 84 ARG A O 1
ATOM 719 N N . VAL A 1 85 ? 11.492 -4.812 -2.368 1.00 90.06 85 VAL A N 1
ATOM 720 C CA . VAL A 1 85 ? 11.972 -3.492 -1.950 1.00 90.06 85 VAL A CA 1
ATOM 721 C C . VAL A 1 85 ? 12.393 -3.523 -0.478 1.00 90.06 85 VAL A C 1
ATOM 723 O O . VAL A 1 85 ? 11.685 -4.055 0.381 1.00 90.06 85 VAL A O 1
ATOM 726 N N . ALA A 1 86 ? 13.562 -2.952 -0.185 1.00 86.38 86 ALA A N 1
ATOM 727 C CA . ALA A 1 86 ? 14.076 -2.833 1.180 1.00 86.38 86 ALA A CA 1
ATOM 728 C C . ALA A 1 86 ? 13.586 -1.550 1.868 1.00 86.38 86 ALA A C 1
ATOM 730 O O . ALA A 1 86 ? 13.418 -1.518 3.087 1.00 86.38 86 ALA A O 1
ATOM 731 N N . ASN A 1 87 ? 13.351 -0.490 1.092 1.00 88.81 87 ASN A N 1
ATOM 732 C CA . ASN A 1 87 ? 12.962 0.811 1.609 1.00 88.81 87 ASN A CA 1
ATOM 733 C C . ASN A 1 87 ? 11.461 0.886 1.938 1.00 88.81 87 ASN A C 1
ATOM 735 O O . ASN A 1 87 ? 10.616 1.035 1.056 1.00 88.81 87 ASN A O 1
ATOM 739 N N . VAL A 1 88 ? 11.138 0.873 3.230 1.00 86.50 88 VAL A N 1
ATOM 740 C CA . VAL A 1 88 ? 9.756 0.932 3.736 1.00 86.50 88 VAL A CA 1
ATOM 741 C C . VAL A 1 88 ? 9.054 2.255 3.386 1.00 86.50 88 VAL A C 1
ATOM 743 O O . VAL A 1 88 ? 7.834 2.284 3.251 1.00 86.50 88 VAL A O 1
ATOM 746 N N . GLU A 1 89 ? 9.780 3.359 3.160 1.00 88.56 89 GLU A N 1
ATOM 747 C CA . GLU A 1 89 ? 9.156 4.627 2.737 1.00 88.56 89 GLU A CA 1
ATOM 748 C C . GLU A 1 89 ? 8.487 4.520 1.360 1.00 88.56 89 GLU A C 1
ATOM 750 O O . GLU A 1 89 ? 7.483 5.189 1.098 1.00 88.56 89 GLU A O 1
ATOM 755 N N . LEU A 1 90 ? 8.988 3.641 0.485 1.00 90.62 90 LEU A N 1
ATOM 756 C CA . LEU A 1 90 ? 8.347 3.379 -0.803 1.00 90.62 90 LEU A CA 1
ATOM 757 C C . LEU A 1 90 ? 6.987 2.701 -0.639 1.00 90.62 90 LEU A C 1
ATOM 759 O O . LEU A 1 90 ? 6.119 2.906 -1.483 1.00 90.62 90 LEU A O 1
ATOM 763 N N . TYR A 1 91 ? 6.751 1.976 0.458 1.00 89.94 91 TYR A N 1
ATOM 764 C CA . TYR A 1 91 ? 5.447 1.367 0.732 1.00 89.94 91 TYR A CA 1
ATOM 765 C C . TYR A 1 91 ? 4.388 2.441 0.960 1.00 89.94 91 TYR A C 1
ATOM 767 O O . TYR A 1 91 ? 3.335 2.399 0.333 1.00 89.94 91 TYR A O 1
ATOM 775 N N . TYR A 1 92 ? 4.684 3.461 1.768 1.00 89.88 92 TYR A N 1
ATOM 776 C CA . TYR A 1 92 ? 3.740 4.557 2.016 1.00 89.88 92 TYR A CA 1
ATOM 777 C C . TYR A 1 92 ? 3.517 5.433 0.781 1.00 89.88 92 TYR A C 1
ATOM 779 O O . TYR A 1 92 ? 2.393 5.878 0.541 1.00 89.88 92 TYR A O 1
ATOM 787 N N . LYS A 1 93 ? 4.560 5.650 -0.034 1.00 90.06 93 LYS A N 1
ATOM 788 C CA . LYS A 1 93 ? 4.417 6.334 -1.330 1.00 90.06 93 LYS A CA 1
ATOM 789 C C . LYS A 1 93 ? 3.545 5.535 -2.297 1.00 90.06 93 LYS A C 1
ATOM 791 O O . LYS A 1 93 ? 2.652 6.113 -2.910 1.00 90.06 93 LYS A O 1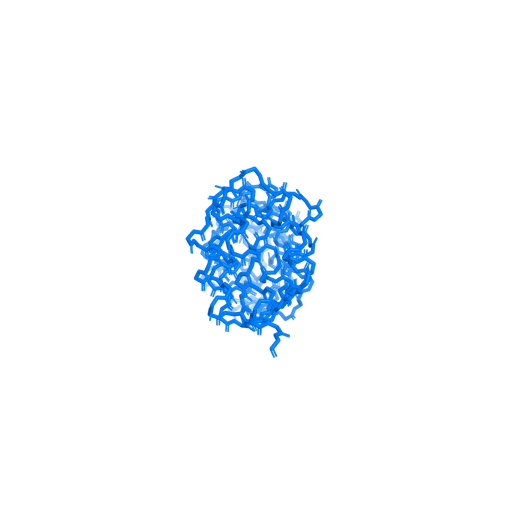
ATOM 796 N N . ALA A 1 94 ? 3.752 4.222 -2.384 1.00 90.38 94 ALA A N 1
ATOM 797 C CA . ALA A 1 94 ? 2.926 3.342 -3.200 1.00 90.38 94 ALA A CA 1
ATOM 798 C C . ALA A 1 94 ? 1.473 3.326 -2.709 1.00 90.38 94 ALA A C 1
ATOM 800 O O . ALA A 1 94 ? 0.561 3.437 -3.519 1.00 90.38 94 ALA A O 1
ATOM 801 N N . ILE A 1 95 ? 1.239 3.268 -1.396 1.00 89.00 95 ILE A N 1
ATOM 802 C CA . ILE A 1 95 ? -0.108 3.353 -0.819 1.00 89.00 95 ILE A CA 1
ATOM 803 C C . ILE A 1 95 ? -0.800 4.652 -1.250 1.00 89.00 95 ILE A C 1
ATOM 805 O O . ILE A 1 95 ? -1.917 4.581 -1.749 1.00 89.00 95 ILE A O 1
ATOM 809 N N . ASN A 1 96 ? -0.136 5.810 -1.143 1.00 88.56 96 ASN A N 1
ATOM 810 C CA . ASN A 1 96 ? -0.690 7.086 -1.624 1.00 88.56 96 ASN A CA 1
ATOM 811 C C . ASN A 1 96 ? -1.016 7.050 -3.119 1.00 88.56 96 ASN A C 1
ATOM 813 O O . ASN A 1 96 ? -2.106 7.439 -3.527 1.00 88.56 96 ASN A O 1
ATOM 817 N N . PHE A 1 97 ? -0.099 6.520 -3.930 1.00 89.56 97 PHE A N 1
ATOM 818 C CA . PHE A 1 97 ? -0.316 6.376 -5.363 1.00 89.56 97 PHE A CA 1
ATOM 819 C C . PHE A 1 97 ? -1.568 5.532 -5.678 1.00 89.56 97 PHE A C 1
ATOM 821 O O . PHE A 1 97 ? -2.400 5.942 -6.489 1.00 89.56 97 PHE A O 1
ATOM 828 N N . TYR A 1 98 ? -1.744 4.385 -5.010 1.00 88.19 98 TYR A N 1
ATOM 829 C CA . TYR A 1 98 ? -2.916 3.520 -5.193 1.00 88.19 98 TYR A CA 1
ATOM 830 C C . TYR A 1 98 ? -4.199 4.149 -4.656 1.00 88.19 98 TYR A C 1
ATOM 832 O O . TYR A 1 98 ? -5.243 4.021 -5.285 1.00 88.19 98 TYR A O 1
ATOM 840 N N . VAL A 1 99 ? -4.128 4.848 -3.528 1.00 86.81 99 VAL A N 1
ATOM 841 C CA . VAL A 1 99 ? -5.253 5.598 -2.967 1.00 86.81 99 VAL A CA 1
ATOM 842 C C . VAL A 1 99 ? -5.782 6.635 -3.961 1.00 86.81 99 VAL A C 1
ATOM 844 O O . VAL A 1 99 ? -6.991 6.751 -4.134 1.00 86.81 99 VAL A O 1
ATOM 847 N N . GLU A 1 100 ? -4.892 7.372 -4.625 1.00 85.50 100 GLU A N 1
ATOM 848 C CA . GLU A 1 100 ? -5.274 8.437 -5.555 1.00 85.50 100 GLU A CA 1
ATOM 849 C C . GLU A 1 100 ? -5.734 7.898 -6.916 1.00 85.50 100 GLU A C 1
ATOM 851 O O . GLU A 1 100 ? -6.695 8.405 -7.490 1.00 85.50 100 GLU A O 1
ATOM 856 N N . HIS A 1 101 ? -5.067 6.863 -7.439 1.00 82.69 101 HIS A N 1
ATOM 857 C CA . HIS A 1 101 ? -5.257 6.430 -8.827 1.00 82.69 101 HIS A CA 1
ATOM 858 C C . HIS A 1 101 ? -6.071 5.138 -8.968 1.00 82.69 101 HIS A C 1
ATOM 860 O O . HIS A 1 101 ? -6.730 4.950 -9.993 1.00 82.69 101 HIS A O 1
ATOM 866 N N . LYS A 1 102 ? -6.006 4.212 -7.996 1.00 83.75 102 LYS A N 1
ATOM 867 C CA . LYS A 1 102 ? -6.628 2.870 -8.068 1.00 83.75 102 LYS A CA 1
ATOM 868 C C . LYS A 1 102 ? -7.125 2.349 -6.705 1.00 83.75 102 LYS A C 1
ATOM 870 O O . LYS A 1 102 ? -6.595 1.353 -6.201 1.00 83.75 102 LYS A O 1
ATOM 875 N N . PRO A 1 103 ? -8.198 2.936 -6.141 1.00 82.94 103 PRO A N 1
ATOM 876 C CA . PRO A 1 103 ? -8.674 2.590 -4.798 1.00 82.94 103 PRO A CA 1
ATOM 877 C C . PRO A 1 103 ? -9.093 1.120 -4.633 1.00 82.94 103 PRO A C 1
ATOM 879 O O . PRO A 1 103 ? -8.877 0.525 -3.583 1.00 82.94 103 PRO A O 1
ATOM 882 N N . LEU A 1 104 ? -9.667 0.506 -5.675 1.00 84.19 104 LEU A N 1
ATOM 883 C CA . LEU A 1 104 ? -10.220 -0.855 -5.604 1.00 84.19 104 LEU A CA 1
ATOM 884 C C . LEU A 1 104 ? -9.152 -1.940 -5.393 1.00 84.19 104 LEU A C 1
ATOM 886 O O . LEU A 1 104 ? -9.418 -2.945 -4.744 1.00 84.19 104 LEU A O 1
ATOM 890 N N . VAL A 1 105 ? -7.942 -1.725 -5.914 1.00 86.12 105 VAL A N 1
ATOM 891 C CA . VAL A 1 105 ? -6.841 -2.708 -5.888 1.00 86.12 105 VAL A CA 1
ATOM 892 C C . VAL A 1 105 ? -5.959 -2.542 -4.642 1.00 86.12 105 VAL A C 1
ATOM 894 O O . VAL A 1 105 ? -5.103 -3.375 -4.345 1.00 86.12 105 VAL A O 1
ATOM 897 N N . LEU A 1 106 ? -6.168 -1.466 -3.879 1.00 88.12 106 LEU A N 1
ATOM 898 C CA . LEU A 1 106 ? -5.355 -1.133 -2.714 1.00 88.12 106 LEU A CA 1
ATOM 899 C C . LEU A 1 106 ? -5.375 -2.238 -1.650 1.00 88.12 106 LEU A C 1
ATOM 901 O O . LEU A 1 106 ? -4.332 -2.542 -1.078 1.00 88.12 106 LEU A O 1
ATOM 905 N N . ASN A 1 107 ? -6.535 -2.848 -1.394 1.00 86.94 107 ASN A N 1
ATOM 906 C CA . ASN A 1 107 ? -6.668 -3.880 -0.362 1.00 86.94 107 ASN A CA 1
ATOM 907 C C . ASN A 1 107 ? -5.744 -5.076 -0.624 1.00 86.94 107 ASN A C 1
ATOM 909 O O . ASN A 1 107 ? -5.059 -5.529 0.290 1.00 86.94 107 ASN A O 1
ATOM 913 N N . ASP A 1 108 ? -5.652 -5.527 -1.874 1.00 86.38 108 ASP A N 1
ATOM 914 C CA . ASP A 1 108 ? -4.777 -6.640 -2.241 1.00 86.38 108 ASP A CA 1
ATOM 915 C C . ASP A 1 108 ? -3.300 -6.287 -2.057 1.00 86.38 108 ASP A C 1
ATOM 917 O O . ASP A 1 108 ? -2.513 -7.112 -1.597 1.00 86.38 108 ASP A O 1
ATOM 921 N N . LEU A 1 109 ? -2.914 -5.053 -2.401 1.00 86.81 109 LEU A N 1
ATOM 922 C CA . LEU A 1 109 ? -1.553 -4.570 -2.173 1.00 86.81 109 LEU A CA 1
ATOM 923 C C . LEU A 1 109 ? -1.227 -4.555 -0.676 1.00 86.81 109 LEU A C 1
ATOM 925 O O . LEU A 1 109 ? -0.166 -5.026 -0.272 1.00 86.81 109 LEU A O 1
ATOM 929 N N . LEU A 1 110 ? -2.138 -4.032 0.145 1.00 87.88 110 LEU A N 1
ATOM 930 C CA . LEU A 1 110 ? -1.944 -3.955 1.588 1.00 87.88 110 LEU A CA 1
ATOM 931 C C . LEU A 1 110 ? -1.795 -5.345 2.216 1.00 87.88 110 LEU A C 1
ATOM 933 O O . LEU A 1 110 ? -0.925 -5.518 3.061 1.00 87.88 110 LEU A O 1
ATOM 937 N N . LEU A 1 111 ? -2.566 -6.340 1.761 1.00 87.00 111 LEU A N 1
ATOM 938 C CA . LEU A 1 111 ? -2.448 -7.724 2.234 1.00 87.00 111 LEU A CA 1
ATOM 939 C C . LEU A 1 111 ? -1.071 -8.333 1.940 1.00 87.00 111 LEU A C 1
ATOM 941 O O . LEU A 1 111 ? -0.505 -9.005 2.801 1.00 87.00 111 LEU A O 1
ATOM 945 N N . VAL A 1 112 ? -0.518 -8.073 0.753 1.00 88.25 112 VAL A N 1
ATOM 946 C CA . VAL A 1 112 ? 0.829 -8.533 0.371 1.00 88.25 112 VAL A CA 1
ATOM 947 C C . VAL A 1 112 ? 1.912 -7.838 1.204 1.00 88.25 112 VAL A C 1
ATOM 949 O O . VAL A 1 112 ? 2.913 -8.455 1.565 1.00 88.25 112 VAL A O 1
ATOM 952 N N . LEU A 1 113 ? 1.708 -6.562 1.544 1.00 87.19 113 LEU A N 1
ATOM 953 C CA . LEU A 1 113 ? 2.648 -5.771 2.341 1.00 87.19 113 LEU A CA 1
ATOM 954 C C . LEU A 1 113 ? 2.523 -5.997 3.855 1.00 87.19 113 LEU A C 1
ATOM 956 O O . LEU A 1 113 ? 3.436 -5.612 4.589 1.00 87.19 113 LEU A O 1
ATOM 960 N N . SER A 1 114 ? 1.451 -6.645 4.325 1.00 85.56 114 SER A N 1
ATOM 961 C CA . SER A 1 114 ? 1.152 -6.844 5.749 1.00 85.56 114 SER A CA 1
ATOM 962 C C . SER A 1 114 ? 2.347 -7.285 6.606 1.00 85.56 114 SER A C 1
ATOM 964 O O . SER A 1 114 ? 2.542 -6.681 7.654 1.00 85.56 114 SER A O 1
ATOM 966 N N . PRO A 1 115 ? 3.198 -8.255 6.209 1.00 86.44 115 PRO A N 1
ATOM 967 C CA . PRO A 1 115 ? 4.277 -8.732 7.082 1.00 86.44 115 PRO A CA 1
ATOM 968 C C . PRO A 1 115 ? 5.370 -7.698 7.395 1.00 86.44 115 PRO A C 1
ATOM 970 O O . PRO A 1 115 ? 6.122 -7.882 8.348 1.00 86.44 115 PRO A O 1
ATOM 973 N N . ARG A 1 116 ? 5.517 -6.650 6.572 1.00 85.81 116 ARG A N 1
ATOM 974 C CA . ARG A 1 116 ? 6.604 -5.654 6.682 1.00 85.81 116 ARG A CA 1
ATOM 975 C C . ARG A 1 116 ? 6.096 -4.230 6.921 1.00 85.81 116 ARG A C 1
ATOM 977 O O . ARG A 1 116 ? 6.905 -3.317 7.072 1.00 85.81 116 ARG A O 1
ATOM 984 N N . LEU A 1 117 ? 4.782 -4.025 6.904 1.00 87.62 117 LEU A N 1
ATOM 985 C CA . LEU A 1 117 ? 4.157 -2.714 7.023 1.00 87.62 117 LEU A CA 1
ATOM 986 C C . LEU A 1 117 ? 3.954 -2.341 8.496 1.00 87.62 117 LEU A C 1
ATOM 988 O O . LEU A 1 117 ? 3.505 -3.161 9.291 1.00 87.62 117 LEU A O 1
ATOM 992 N N . ASP A 1 118 ? 4.208 -1.082 8.858 1.00 88.94 118 ASP A N 1
ATOM 993 C CA . ASP A 1 118 ? 3.765 -0.564 10.155 1.00 88.94 118 ASP A CA 1
ATOM 994 C C . ASP A 1 118 ? 2.288 -0.161 10.058 1.00 88.94 118 ASP A C 1
ATOM 996 O O . ASP A 1 118 ? 1.911 0.872 9.490 1.00 88.94 118 ASP A O 1
ATOM 1000 N N . HIS A 1 119 ? 1.440 -1.018 10.620 1.00 88.81 119 HIS A N 1
ATOM 1001 C CA . HIS A 1 119 ? -0.006 -0.849 10.589 1.00 88.81 119 HIS A CA 1
ATOM 1002 C C . HIS A 1 119 ? -0.476 0.406 11.330 1.00 88.81 119 HIS A C 1
ATOM 1004 O O . HIS A 1 119 ? -1.444 1.030 10.900 1.00 88.81 119 HIS A O 1
ATOM 1010 N N . THR A 1 120 ? 0.211 0.823 12.395 1.00 88.88 120 THR A N 1
ATOM 1011 C CA . THR A 1 120 ? -0.153 2.016 13.175 1.00 88.88 120 THR A CA 1
ATOM 1012 C C . THR A 1 120 ? 0.009 3.273 12.323 1.00 88.88 120 THR A C 1
ATOM 1014 O O . THR A 1 120 ? -0.883 4.130 12.266 1.00 88.88 120 THR A O 1
ATOM 1017 N N . ARG A 1 121 ? 1.129 3.362 11.596 1.00 90.06 121 ARG A N 1
ATOM 1018 C CA . ARG A 1 121 ? 1.391 4.459 10.657 1.00 90.06 121 ARG A CA 1
ATOM 1019 C C . ARG A 1 121 ? 0.402 4.448 9.493 1.00 90.06 121 ARG A C 1
ATOM 1021 O O . ARG A 1 121 ? -0.163 5.497 9.181 1.00 90.06 121 ARG A O 1
ATOM 1028 N N . ALA A 1 122 ? 0.145 3.280 8.902 1.00 88.62 122 ALA A N 1
ATOM 1029 C CA . ALA A 1 122 ? -0.807 3.141 7.800 1.00 88.62 122 ALA A CA 1
ATOM 1030 C C . ALA A 1 122 ? -2.229 3.572 8.206 1.00 88.62 122 ALA A C 1
ATOM 1032 O O . ALA A 1 122 ? -2.848 4.385 7.524 1.00 88.62 122 ALA A O 1
ATOM 1033 N N . VAL A 1 123 ? -2.728 3.109 9.358 1.00 88.94 123 VAL A N 1
ATOM 1034 C CA . VAL A 1 123 ? -4.054 3.492 9.873 1.00 88.94 123 VAL A CA 1
ATOM 1035 C C . VAL A 1 123 ? -4.140 4.994 10.130 1.00 88.94 123 VAL A C 1
ATOM 1037 O O . VAL A 1 123 ? -5.118 5.622 9.735 1.00 88.94 123 VAL A O 1
ATOM 1040 N N . THR A 1 124 ? -3.107 5.598 10.725 1.00 88.81 124 THR A N 1
ATOM 1041 C CA . THR A 1 124 ? -3.075 7.050 10.971 1.00 88.81 124 THR A CA 1
ATOM 1042 C C . THR A 1 124 ? -3.156 7.844 9.665 1.00 88.81 124 THR A C 1
ATOM 1044 O O . THR A 1 124 ? -3.831 8.872 9.593 1.00 88.81 124 THR A O 1
ATOM 1047 N N . GLN A 1 125 ? -2.487 7.367 8.614 1.00 87.81 125 GLN A N 1
ATOM 1048 C CA . GLN A 1 125 ? -2.525 7.971 7.286 1.00 87.81 125 GLN A CA 1
ATOM 1049 C C . GLN A 1 125 ? -3.922 7.866 6.656 1.00 87.81 125 GLN A C 1
ATOM 1051 O O . GLN A 1 125 ? -4.456 8.878 6.205 1.00 87.81 125 GLN A O 1
ATOM 1056 N N . PHE A 1 126 ? -4.556 6.690 6.701 1.00 88.50 126 PHE A N 1
ATOM 1057 C CA . PHE A 1 126 ? -5.921 6.501 6.190 1.00 88.50 126 PHE A CA 1
ATOM 1058 C C . PHE A 1 126 ? -6.974 7.276 6.990 1.00 88.50 126 PHE A C 1
ATOM 1060 O O . PHE A 1 126 ? -7.927 7.791 6.404 1.00 88.50 126 PHE A O 1
ATOM 1067 N N . ALA A 1 127 ? -6.791 7.398 8.308 1.00 86.56 127 ALA A N 1
ATOM 1068 C CA . ALA A 1 127 ? -7.649 8.194 9.179 1.00 86.56 127 ALA A CA 1
ATOM 1069 C C . ALA A 1 127 ? -7.602 9.679 8.802 1.00 86.56 127 ALA A C 1
ATOM 1071 O O . ALA A 1 127 ? -8.643 10.312 8.656 1.00 86.56 127 ALA A O 1
ATOM 1072 N N . ARG A 1 128 ? -6.401 10.224 8.560 1.00 86.62 128 ARG A N 1
ATOM 1073 C CA . ARG A 1 128 ? -6.229 11.613 8.096 1.00 86.62 128 ARG A CA 1
ATOM 1074 C C . ARG A 1 128 ? -6.817 11.850 6.708 1.00 86.62 128 ARG A C 1
ATOM 1076 O O . ARG A 1 128 ? -7.337 12.930 6.456 1.00 86.62 128 ARG A O 1
ATOM 1083 N N . ALA A 1 129 ? -6.742 10.855 5.828 1.00 82.94 129 ALA A N 1
ATOM 1084 C CA . ALA A 1 129 ? -7.311 10.922 4.484 1.00 82.94 129 ALA A CA 1
ATOM 1085 C C . ALA A 1 129 ? -8.830 10.655 4.443 1.00 82.94 129 ALA A C 1
ATOM 1087 O O . ALA A 1 129 ? -9.429 10.745 3.376 1.00 82.94 129 ALA A O 1
ATOM 1088 N N . ASN A 1 130 ? -9.456 10.322 5.580 1.00 83.00 130 ASN A N 1
ATOM 1089 C CA . ASN A 1 130 ? -10.860 9.911 5.687 1.00 83.00 130 ASN A CA 1
ATOM 1090 C C . ASN A 1 130 ? -11.245 8.750 4.743 1.00 83.00 130 ASN A C 1
ATOM 1092 O O . ASN A 1 130 ? -12.346 8.692 4.202 1.00 83.00 130 ASN A O 1
ATOM 1096 N N . GLN A 1 131 ? -10.318 7.814 4.529 1.00 83.12 131 GLN A N 1
ATOM 1097 C CA . GLN A 1 131 ? -10.468 6.678 3.606 1.00 83.12 131 GLN A CA 1
ATOM 1098 C C . GLN A 1 131 ? -10.472 5.330 4.330 1.00 83.12 131 GLN A C 1
ATOM 1100 O O . GLN A 1 131 ? -10.273 4.279 3.722 1.00 83.12 131 GLN A O 1
ATOM 1105 N N . LEU A 1 132 ? -10.728 5.342 5.640 1.00 83.25 132 LEU A N 1
ATOM 1106 C CA . LEU A 1 132 ? -10.758 4.135 6.465 1.00 83.25 132 LEU A CA 1
ATOM 1107 C C . LEU A 1 132 ? -11.785 3.102 5.971 1.00 83.25 132 LEU A C 1
ATOM 1109 O O . LEU A 1 132 ? -11.522 1.905 6.047 1.00 83.25 132 LEU A O 1
ATOM 1113 N N . GLN A 1 133 ? -12.906 3.544 5.388 1.00 84.50 133 GLN A N 1
ATOM 1114 C CA . GLN A 1 133 ? -13.917 2.636 4.829 1.00 84.50 133 GLN A CA 1
ATOM 1115 C C . GLN A 1 133 ? -13.372 1.773 3.681 1.00 84.50 133 GLN A C 1
ATOM 1117 O O . GLN A 1 133 ? -13.699 0.592 3.581 1.00 84.50 133 GLN A O 1
ATOM 1122 N N . LEU A 1 134 ? -12.492 2.334 2.843 1.00 85.44 134 LEU A N 1
ATOM 1123 C CA . LEU A 1 134 ? -11.900 1.634 1.700 1.00 85.44 134 LEU A CA 1
ATOM 1124 C C . LEU A 1 134 ? -11.042 0.442 2.150 1.00 85.44 134 LEU A C 1
ATOM 1126 O O . LEU A 1 134 ? -11.033 -0.602 1.500 1.00 85.44 134 LEU A O 1
ATOM 1130 N N . VAL A 1 135 ? -10.334 0.602 3.269 1.00 86.50 135 VAL A N 1
ATOM 1131 C CA . VAL A 1 135 ? -9.372 -0.377 3.794 1.00 86.50 135 VAL A CA 1
ATOM 1132 C C . VAL A 1 135 ? -9.989 -1.355 4.794 1.00 86.50 135 VAL A C 1
ATOM 1134 O O . VAL A 1 135 ? -9.273 -2.135 5.417 1.00 86.50 135 VAL A O 1
ATOM 1137 N N . LYS A 1 136 ? -11.318 -1.368 4.950 1.00 86.62 136 LYS A N 1
ATOM 1138 C CA . LYS A 1 136 ? -12.025 -2.283 5.859 1.00 86.62 136 LYS A CA 1
ATOM 1139 C C . LYS A 1 136 ? -11.681 -3.770 5.642 1.00 86.62 136 LYS A C 1
ATOM 1141 O O . LYS A 1 136 ? -11.440 -4.447 6.645 1.00 86.62 136 LYS A O 1
ATOM 1146 N N . PRO A 1 137 ? -11.618 -4.308 4.402 1.00 88.19 137 PRO A N 1
ATOM 1147 C CA . PRO A 1 137 ? -11.210 -5.699 4.180 1.00 88.19 137 PRO A CA 1
ATOM 1148 C C . PRO A 1 137 ? -9.797 -5.980 4.701 1.00 88.19 137 PRO A C 1
ATOM 1150 O O . PRO A 1 137 ? -9.566 -7.002 5.344 1.00 88.19 137 PRO A O 1
ATOM 1153 N N . TYR A 1 138 ? -8.875 -5.039 4.490 1.00 88.69 138 TYR A N 1
ATOM 1154 C CA . TYR A 1 138 ? -7.523 -5.111 5.028 1.00 88.69 138 TYR A CA 1
ATOM 1155 C C . TYR A 1 138 ? -7.503 -5.055 6.566 1.00 88.69 138 TYR A C 1
ATOM 1157 O O . TYR A 1 138 ? -6.859 -5.898 7.186 1.00 88.69 138 TYR A O 1
ATOM 1165 N N . LEU A 1 139 ? -8.250 -4.138 7.199 1.00 87.44 139 LEU A N 1
ATOM 1166 C CA . LEU A 1 139 ? -8.316 -4.041 8.665 1.00 87.44 139 LEU A CA 1
ATOM 1167 C C . LEU A 1 139 ? -8.809 -5.347 9.299 1.00 87.44 139 LEU A C 1
ATOM 1169 O O . LEU A 1 139 ? -8.222 -5.795 10.277 1.00 87.44 139 LEU A O 1
ATOM 1173 N N . ARG A 1 140 ? -9.823 -5.999 8.708 1.00 86.38 140 ARG A N 1
ATOM 1174 C CA . ARG A 1 140 ? -10.297 -7.322 9.155 1.00 86.38 140 ARG A CA 1
ATOM 1175 C C . ARG A 1 140 ? -9.241 -8.414 8.975 1.00 86.38 140 ARG A C 1
ATOM 1177 O O . ARG A 1 140 ? -9.086 -9.254 9.854 1.00 86.38 140 ARG A O 1
ATOM 1184 N N . GLY A 1 141 ? -8.505 -8.402 7.862 1.00 84.81 141 GLY A N 1
ATOM 1185 C CA . GLY A 1 141 ? -7.451 -9.385 7.591 1.00 84.81 141 GLY A CA 1
ATOM 1186 C C . GLY A 1 141 ? -6.248 -9.279 8.533 1.00 84.81 141 GLY A C 1
ATOM 1187 O O . GLY A 1 141 ? -5.616 -10.286 8.834 1.00 84.81 141 GLY A O 1
ATOM 1188 N N . VAL A 1 142 ? -5.948 -8.073 9.020 1.00 86.19 142 VAL A N 1
ATOM 1189 C CA . VAL A 1 142 ? -4.800 -7.795 9.902 1.00 86.19 142 VAL A CA 1
ATOM 1190 C C . VAL A 1 142 ? -5.204 -7.718 11.380 1.00 86.19 142 VAL A C 1
ATOM 1192 O O . VAL A 1 142 ? -4.354 -7.639 12.268 1.00 86.19 142 VAL A O 1
ATOM 1195 N N . GLN A 1 143 ? -6.500 -7.821 11.678 1.00 85.12 143 GLN A N 1
ATOM 1196 C CA . GLN A 1 143 ? -7.017 -7.760 13.042 1.00 85.12 143 GLN A CA 1
ATOM 1197 C C . GLN A 1 143 ? -6.422 -8.839 13.960 1.00 85.12 143 GLN A C 1
ATOM 1199 O O . GLN A 1 143 ? -6.243 -8.601 15.152 1.00 85.12 143 GLN A O 1
ATOM 1204 N N . SER A 1 144 ? -5.998 -9.979 13.400 1.00 86.25 144 SER A N 1
ATOM 1205 C CA . SER A 1 144 ? -5.309 -11.051 14.130 1.00 86.25 144 SER A CA 1
ATOM 1206 C C . SER A 1 144 ? -4.035 -10.608 14.857 1.00 86.25 144 SER A C 1
ATOM 1208 O O . SER A 1 144 ? -3.599 -11.288 15.779 1.00 86.25 144 SER A O 1
ATOM 1210 N N . LEU A 1 145 ? -3.424 -9.487 14.457 1.00 84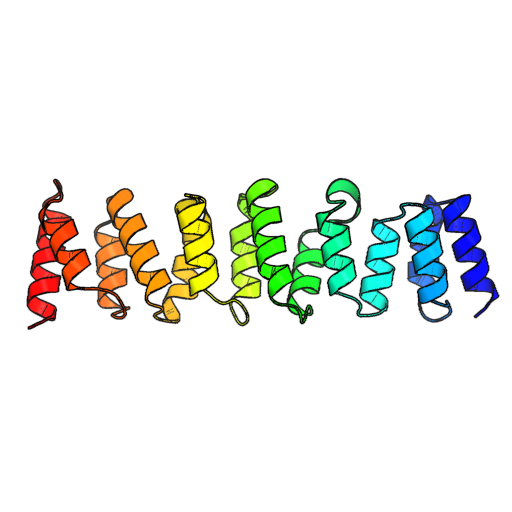.94 145 LEU A N 1
ATOM 1211 C CA . LEU A 1 145 ? -2.247 -8.924 15.125 1.00 84.94 145 LEU A CA 1
ATOM 1212 C C . LEU A 1 145 ? -2.582 -8.179 16.426 1.00 84.94 145 LEU A C 1
ATOM 1214 O O . LEU A 1 145 ? -1.663 -7.752 17.121 1.00 84.94 145 LEU A O 1
ATOM 1218 N N . ASN A 1 146 ? -3.871 -7.999 16.740 1.00 86.50 146 ASN A N 1
ATOM 1219 C CA . ASN A 1 146 ? -4.370 -7.316 17.934 1.00 86.50 146 ASN A CA 1
ATOM 1220 C C . ASN A 1 146 ? -3.684 -5.953 18.165 1.00 86.50 146 ASN A C 1
ATOM 1222 O O . ASN A 1 146 ? -3.203 -5.650 19.256 1.00 86.50 146 ASN A O 1
ATOM 1226 N N . ASN A 1 147 ? -3.567 -5.138 17.113 1.00 89.19 147 ASN A N 1
ATOM 1227 C CA . ASN A 1 147 ? -2.971 -3.805 17.201 1.00 89.19 147 ASN A CA 1
ATOM 1228 C C . ASN A 1 147 ? -4.036 -2.774 17.603 1.00 89.19 147 ASN A C 1
ATOM 1230 O O . ASN A 1 147 ? -5.078 -2.669 16.954 1.00 89.19 147 ASN A O 1
ATOM 1234 N N . LYS A 1 148 ? -3.720 -1.953 18.611 1.00 89.44 148 LYS A N 1
ATOM 1235 C CA . LYS A 1 148 ? -4.593 -0.893 19.127 1.00 89.44 148 LYS A CA 1
ATOM 1236 C C . LYS A 1 148 ? -5.161 0.030 18.052 1.00 89.44 148 LYS A C 1
ATOM 1238 O O . LYS A 1 148 ? -6.369 0.232 18.006 1.00 89.44 148 LYS A O 1
ATOM 1243 N N . ALA A 1 149 ? -4.320 0.550 17.159 1.00 88.75 149 ALA A N 1
ATOM 1244 C CA . ALA A 1 149 ? -4.769 1.476 16.122 1.00 88.75 149 ALA A CA 1
ATOM 1245 C C . ALA A 1 149 ? -5.742 0.808 15.138 1.00 88.75 149 ALA A C 1
ATOM 1247 O O . ALA A 1 149 ? -6.703 1.439 14.704 1.00 88.75 149 ALA A O 1
ATOM 1248 N N . ILE A 1 150 ? -5.519 -0.470 14.812 1.00 89.69 150 ILE A N 1
ATOM 1249 C CA . ILE A 1 150 ? -6.399 -1.244 13.923 1.00 89.69 150 ILE A CA 1
ATOM 1250 C C . ILE A 1 150 ? -7.747 -1.482 14.598 1.00 89.69 150 ILE A C 1
ATOM 1252 O O . ILE A 1 150 ? -8.778 -1.204 13.992 1.00 89.69 150 ILE A O 1
ATOM 1256 N N . ASN A 1 151 ? -7.737 -1.952 15.847 1.00 89.81 151 ASN A N 1
ATOM 1257 C CA . ASN A 1 151 ? -8.951 -2.241 16.604 1.00 89.81 151 ASN A CA 1
ATOM 1258 C C . ASN A 1 151 ? -9.788 -0.975 16.815 1.00 89.81 151 ASN A C 1
ATOM 1260 O O . ASN A 1 151 ? -10.986 -0.981 16.555 1.00 89.81 151 ASN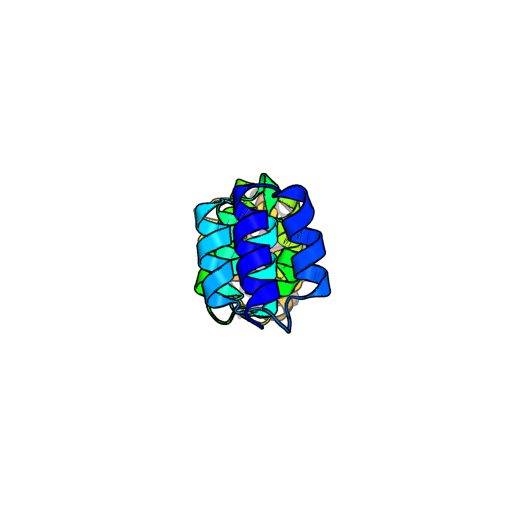 A O 1
ATOM 1264 N N . GLU A 1 152 ? -9.170 0.139 17.212 1.00 88.94 152 GLU A N 1
ATOM 1265 C CA . GLU A 1 152 ? -9.872 1.414 17.390 1.00 88.94 152 GLU A CA 1
ATOM 1266 C C . GLU A 1 152 ? -10.446 1.946 16.075 1.00 88.94 152 GLU A C 1
ATOM 1268 O O . GLU A 1 152 ? -11.608 2.354 16.030 1.00 88.94 152 GLU A O 1
ATOM 1273 N N . ALA A 1 153 ? -9.670 1.914 14.987 1.00 89.06 153 ALA A N 1
ATOM 1274 C CA . ALA A 1 153 ? -10.155 2.340 13.679 1.00 89.06 153 ALA A CA 1
ATOM 1275 C C . ALA A 1 153 ? -11.305 1.455 13.183 1.00 89.06 153 ALA A C 1
ATOM 1277 O O . ALA A 1 153 ? -12.310 1.978 12.706 1.00 89.06 153 ALA A O 1
ATOM 1278 N N . LEU A 1 154 ? -11.194 0.133 13.330 1.00 89.94 154 LEU A N 1
ATOM 1279 C CA . LEU A 1 154 ? -12.236 -0.801 12.919 1.00 89.94 154 LEU A CA 1
ATOM 1280 C C . LEU A 1 154 ? -13.498 -0.652 13.772 1.00 89.94 154 LEU A C 1
ATOM 1282 O O . LEU A 1 154 ? -14.596 -0.626 13.227 1.00 89.94 154 LEU A O 1
ATOM 1286 N N . ASN A 1 155 ? -13.359 -0.495 15.088 1.00 89.25 155 ASN A N 1
ATOM 1287 C CA . ASN A 1 155 ? -14.493 -0.283 15.982 1.00 89.25 155 ASN A CA 1
ATOM 1288 C C . ASN A 1 155 ? -15.219 1.027 15.649 1.00 89.25 155 ASN A C 1
ATOM 1290 O O . ASN A 1 155 ? -16.444 1.040 15.590 1.00 89.25 155 ASN A O 1
ATOM 1294 N N . ASN A 1 156 ? -14.482 2.105 15.359 1.00 88.62 156 ASN A N 1
ATOM 1295 C CA . ASN A 1 156 ? -15.078 3.361 14.901 1.00 88.62 156 ASN A CA 1
ATOM 1296 C C . ASN A 1 156 ? -15.852 3.178 13.588 1.00 88.62 156 ASN A C 1
ATOM 1298 O O . ASN A 1 156 ? -16.984 3.637 13.491 1.00 88.62 156 ASN A O 1
ATOM 1302 N N . LEU A 1 157 ? -15.287 2.449 12.620 1.00 89.19 157 LEU A N 1
ATOM 1303 C CA . LEU A 1 157 ? -15.976 2.141 11.363 1.00 89.19 157 LEU A CA 1
ATOM 1304 C C . LEU A 1 157 ? -17.266 1.343 11.578 1.00 89.19 157 LEU A C 1
ATOM 1306 O O . LEU A 1 157 ? -18.281 1.653 10.968 1.00 89.19 157 LEU A O 1
ATOM 1310 N N . LEU A 1 158 ? -17.238 0.329 12.445 1.00 88.31 158 LEU A N 1
ATOM 1311 C CA . LEU A 1 158 ? -18.404 -0.511 12.731 1.00 88.31 158 LEU A CA 1
ATOM 1312 C C . LEU A 1 158 ? -19.506 0.261 13.470 1.00 88.31 158 LEU A C 1
ATOM 1314 O O . LEU A 1 158 ? -20.682 -0.034 13.278 1.00 88.31 158 LEU A O 1
ATOM 1318 N N . ILE A 1 159 ? -19.140 1.253 14.289 1.00 87.62 159 ILE A N 1
ATOM 1319 C CA . ILE A 1 159 ? -20.100 2.180 14.903 1.00 87.62 159 ILE A CA 1
ATOM 1320 C C . ILE A 1 159 ? -20.759 3.044 13.826 1.00 87.62 159 ILE A C 1
ATOM 1322 O O . ILE A 1 159 ? -21.982 3.130 13.797 1.00 87.62 159 ILE A O 1
ATOM 1326 N N . ASP A 1 160 ? -19.965 3.639 12.933 1.00 86.75 160 ASP A N 1
ATOM 1327 C CA . ASP A 1 160 ? -20.472 4.531 11.883 1.00 86.75 160 ASP A CA 1
ATOM 1328 C C . ASP A 1 160 ? -21.354 3.786 10.854 1.00 86.75 160 ASP A C 1
ATOM 1330 O O . ASP A 1 160 ? -22.255 4.375 10.262 1.00 86.75 160 ASP A O 1
ATOM 1334 N N . GLU A 1 161 ? -21.120 2.486 10.648 1.00 87.19 161 GLU A N 1
ATOM 1335 C CA . GLU A 1 161 ? -21.936 1.602 9.798 1.00 87.19 161 GLU A CA 1
ATOM 1336 C C . GLU A 1 161 ? -23.116 0.937 10.531 1.00 87.19 161 GLU A C 1
ATOM 1338 O O . GLU A 1 161 ? -23.861 0.165 9.928 1.00 87.19 161 GLU A O 1
ATOM 1343 N N . GLU A 1 162 ? -23.267 1.187 11.832 1.00 87.50 162 GLU A N 1
ATOM 1344 C CA . GLU A 1 162 ? -24.275 0.570 12.700 1.00 87.50 162 GLU A CA 1
ATOM 1345 C C . GLU A 1 162 ? -24.201 -0.976 12.817 1.00 87.50 162 GLU A C 1
ATOM 1347 O O . GLU A 1 162 ? -25.162 -1.637 13.230 1.00 87.50 162 GLU A O 1
ATOM 1352 N N . ASP A 1 163 ? -23.040 -1.580 12.534 1.00 90.00 163 ASP A N 1
ATOM 1353 C CA . ASP A 1 163 ? -22.805 -3.030 12.620 1.00 90.00 163 ASP A CA 1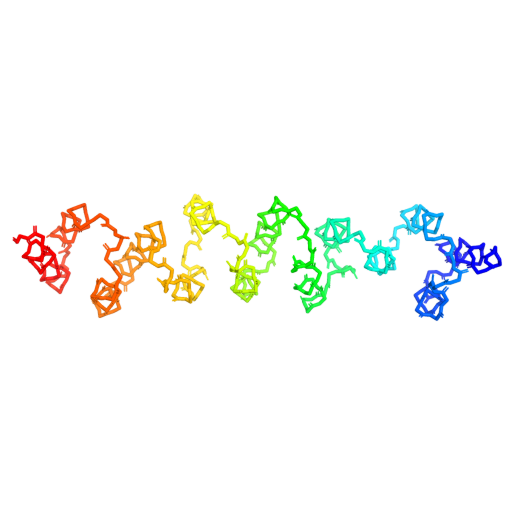
ATOM 1354 C C . ASP A 1 163 ? -22.447 -3.467 14.054 1.00 90.00 163 ASP A C 1
ATOM 1356 O O . ASP A 1 163 ? -21.292 -3.710 14.422 1.00 90.00 163 ASP A O 1
ATOM 1360 N N . TYR A 1 164 ? -23.475 -3.598 14.891 1.00 87.62 164 TYR A N 1
ATOM 1361 C CA . TYR A 1 164 ? -23.331 -4.038 16.281 1.00 87.62 164 TYR A CA 1
ATOM 1362 C C . TYR A 1 164 ? -22.878 -5.502 16.425 1.00 87.62 164 TYR A C 1
ATOM 1364 O O . TYR A 1 164 ? -22.284 -5.858 17.446 1.00 87.62 164 TYR A O 1
ATOM 1372 N N . GLN A 1 165 ? -23.158 -6.368 15.442 1.00 88.19 165 GLN A N 1
ATOM 1373 C CA . GLN A 1 165 ? -22.739 -7.773 15.494 1.00 88.19 165 GLN A CA 1
ATOM 1374 C C . GLN A 1 165 ? -21.244 -7.887 15.226 1.00 88.19 165 GLN A C 1
ATOM 1376 O O . GLN A 1 165 ? -20.525 -8.488 16.026 1.00 88.19 165 GLN A O 1
ATOM 1381 N N . GLY A 1 166 ? -20.776 -7.242 14.153 1.00 87.12 166 GLY A N 1
ATOM 1382 C CA . GLY A 1 166 ? -19.361 -7.153 13.826 1.00 87.12 166 GLY A CA 1
ATOM 1383 C C . GLY A 1 166 ? -18.563 -6.510 14.954 1.00 87.12 166 GLY A C 1
ATOM 1384 O O . GLY A 1 166 ? -17.505 -7.025 15.316 1.00 87.12 166 GLY A O 1
ATOM 1385 N N . LEU A 1 167 ? -19.093 -5.443 15.569 1.00 87.69 167 LEU A N 1
ATOM 1386 C CA . LEU A 1 167 ? -18.438 -4.783 16.700 1.00 87.69 167 LEU A CA 1
ATOM 1387 C C . LEU A 1 167 ? -18.284 -5.723 17.897 1.00 87.69 167 LEU A C 1
ATOM 1389 O O . LEU A 1 167 ? -17.209 -5.799 18.485 1.00 87.69 167 LEU A O 1
ATOM 1393 N N . LYS A 1 168 ? -19.335 -6.470 18.244 1.00 87.06 168 LYS A N 1
ATOM 1394 C CA . LYS A 1 168 ? -19.274 -7.411 19.362 1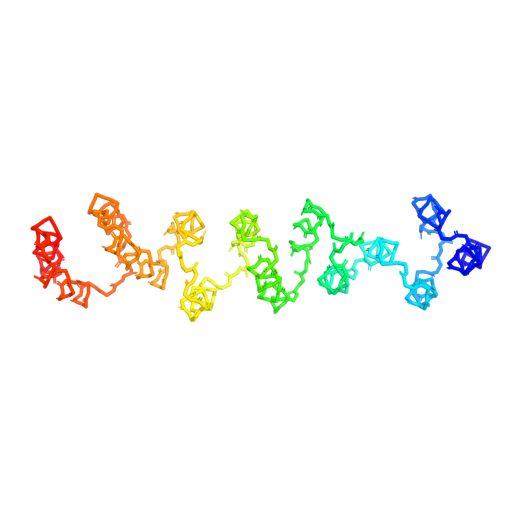.00 87.06 168 LYS A CA 1
ATOM 1395 C C . LYS A 1 168 ? -18.248 -8.520 19.114 1.00 87.06 168 LYS A C 1
ATOM 1397 O O . LYS A 1 168 ? -17.424 -8.773 19.981 1.00 87.06 168 LYS A O 1
ATOM 1402 N N . THR A 1 169 ? -18.256 -9.139 17.933 1.00 88.69 169 THR A N 1
ATOM 1403 C CA . THR A 1 169 ? -17.279 -10.186 17.587 1.00 88.69 169 THR A CA 1
ATOM 1404 C C . THR A 1 169 ? -15.846 -9.651 17.565 1.00 88.69 169 THR A C 1
ATOM 1406 O O . THR A 1 169 ? -14.940 -10.335 18.028 1.00 88.69 169 THR A O 1
ATOM 1409 N N . SER A 1 170 ? -15.650 -8.428 17.064 1.00 86.81 170 SER A N 1
ATOM 1410 C CA . SER A 1 170 ? -14.363 -7.722 17.064 1.00 86.81 170 SER A CA 1
ATOM 1411 C C . SER A 1 170 ? -13.816 -7.557 18.487 1.00 86.81 170 SER A C 1
ATOM 1413 O O . SER A 1 170 ? -12.693 -7.959 18.769 1.00 86.81 170 SER A O 1
ATOM 1415 N N . ILE A 1 171 ? -14.645 -7.037 19.394 1.00 86.00 171 ILE A N 1
ATOM 1416 C CA . ILE A 1 171 ? -14.297 -6.790 20.799 1.00 86.00 171 ILE A CA 1
ATOM 1417 C C . ILE A 1 171 ? -14.065 -8.090 21.577 1.00 86.00 171 ILE A C 1
ATOM 1419 O O . ILE A 1 171 ? -13.133 -8.170 22.370 1.00 86.00 171 ILE A O 1
ATOM 1423 N N . ASP A 1 172 ? -14.912 -9.102 21.369 1.00 85.62 172 ASP A N 1
ATOM 1424 C CA . ASP A 1 172 ? -14.808 -10.380 22.084 1.00 85.62 172 ASP A CA 1
ATOM 1425 C C . ASP A 1 172 ? -13.535 -11.153 21.686 1.00 85.62 172 ASP A C 1
ATOM 1427 O O . ASP A 1 172 ? -13.002 -11.918 22.488 1.00 85.62 172 ASP A O 1
ATOM 1431 N N . ALA A 1 173 ? -13.049 -10.973 20.452 1.00 86.25 173 ALA A N 1
ATOM 1432 C CA . ALA A 1 173 ? -11.860 -11.654 19.942 1.00 86.25 173 ALA A CA 1
ATOM 1433 C C . ALA A 1 173 ? -10.550 -10.876 20.166 1.00 86.25 173 ALA A C 1
ATOM 1435 O O . ALA A 1 173 ? -9.494 -11.501 20.275 1.00 86.25 173 ALA A O 1
ATOM 1436 N N . PHE A 1 174 ? -10.598 -9.540 20.213 1.00 88.25 174 PHE A N 1
ATOM 1437 C CA . PHE A 1 174 ? -9.417 -8.674 20.235 1.00 88.25 174 PHE A CA 1
ATOM 1438 C C . PHE A 1 174 ? -9.561 -7.578 21.294 1.00 88.25 174 PHE A C 1
ATOM 1440 O O . PHE A 1 174 ? -10.348 -6.650 21.137 1.00 88.25 174 PHE A O 1
ATOM 1447 N N . ASP A 1 175 ? -8.767 -7.671 22.358 1.00 86.44 175 ASP A N 1
ATOM 1448 C CA . ASP A 1 175 ? -8.877 -6.866 23.582 1.00 86.44 175 ASP A CA 1
ATOM 1449 C C . ASP A 1 175 ? -7.983 -5.614 23.616 1.00 86.44 175 ASP A C 1
ATOM 1451 O O . ASP A 1 175 ? -8.104 -4.785 24.519 1.00 86.44 175 ASP A O 1
ATOM 1455 N N . ASN A 1 176 ? -7.087 -5.428 22.641 1.00 88.81 176 ASN A N 1
ATOM 1456 C CA . ASN A 1 176 ? -6.169 -4.292 22.636 1.00 88.81 176 ASN A CA 1
ATOM 1457 C C . ASN A 1 176 ? -6.848 -3.037 22.071 1.00 88.81 176 ASN A C 1
ATOM 1459 O O . ASN A 1 176 ? -6.666 -2.709 20.900 1.00 88.81 176 ASN A O 1
ATOM 1463 N N . PHE A 1 177 ? -7.657 -2.349 22.874 1.00 88.88 177 PHE A N 1
ATOM 1464 C CA . PHE A 1 177 ? -8.252 -1.045 22.557 1.00 88.88 177 PHE A CA 1
ATOM 1465 C C . PHE A 1 177 ? -8.667 -0.305 23.841 1.00 88.88 177 PHE A C 1
ATOM 1467 O O . PHE A 1 177 ? -8.648 -0.867 24.935 1.00 88.88 177 PHE A O 1
ATOM 1474 N N . ASP A 1 178 ? -9.020 0.979 23.736 1.00 88.25 178 ASP A N 1
ATOM 1475 C CA . ASP A 1 178 ? -9.509 1.742 24.890 1.00 88.25 178 ASP A CA 1
ATOM 1476 C C . ASP A 1 178 ? -10.981 1.416 25.215 1.00 88.25 178 ASP A C 1
ATOM 1478 O O . ASP A 1 178 ? -11.917 2.012 24.672 1.00 88.25 178 ASP A O 1
ATOM 1482 N N . ASN A 1 179 ? -11.175 0.451 26.121 1.00 86.12 179 ASN A N 1
ATOM 1483 C CA . ASN A 1 179 ? -12.488 0.008 26.602 1.00 86.12 179 ASN A CA 1
ATOM 1484 C C . ASN A 1 179 ? -13.340 1.152 27.164 1.00 86.12 179 ASN A C 1
ATOM 1486 O O . ASN A 1 179 ? -14.546 1.206 26.918 1.00 86.12 179 ASN A O 1
ATOM 1490 N N . ILE A 1 180 ? -12.726 2.062 27.924 1.00 86.31 180 ILE A N 1
ATOM 1491 C CA . ILE A 1 180 ? -13.441 3.122 28.640 1.00 86.31 180 ILE A CA 1
ATOM 1492 C C . ILE A 1 180 ? -13.903 4.184 27.646 1.00 86.31 180 ILE A C 1
ATOM 1494 O O . ILE A 1 180 ? -15.081 4.549 27.639 1.00 86.31 180 ILE A O 1
ATOM 1498 N N . ALA A 1 181 ? -13.002 4.648 26.777 1.00 88.12 181 ALA A N 1
ATOM 1499 C CA . ALA A 1 181 ? -13.340 5.638 25.760 1.00 88.12 181 ALA A CA 1
ATOM 1500 C C . ALA A 1 181 ? -14.406 5.105 24.788 1.00 88.12 181 ALA A C 1
ATOM 1502 O O . ALA A 1 181 ? -15.348 5.825 24.438 1.00 88.12 181 ALA A O 1
ATOM 1503 N N . LEU A 1 182 ? -14.306 3.829 24.396 1.00 87.38 182 LEU A N 1
ATOM 1504 C CA . LEU A 1 182 ? -15.293 3.191 23.528 1.00 87.38 182 LEU A CA 1
ATOM 1505 C C . LEU A 1 182 ? -16.662 3.080 24.214 1.00 87.38 182 LEU A C 1
ATOM 1507 O O . LEU A 1 182 ? -17.675 3.454 23.622 1.00 87.38 182 LEU A O 1
ATOM 1511 N N . ALA A 1 183 ? -16.707 2.627 25.470 1.00 85.75 183 ALA A N 1
ATOM 1512 C CA . ALA A 1 183 ? -17.953 2.493 26.221 1.00 85.75 183 ALA A CA 1
ATOM 1513 C C . ALA A 1 183 ? -18.668 3.844 26.413 1.00 85.75 183 ALA A C 1
ATOM 1515 O O . ALA A 1 183 ? -19.873 3.935 26.174 1.00 85.75 183 ALA A O 1
ATOM 1516 N N . GLN A 1 184 ? -17.930 4.910 26.745 1.00 88.56 184 GLN A N 1
ATOM 1517 C CA . GLN A 1 184 ? -18.482 6.267 26.866 1.00 88.56 184 GLN A CA 1
ATOM 1518 C C . GLN A 1 184 ? -19.097 6.775 25.554 1.00 88.56 184 GLN A C 1
ATOM 1520 O O . GLN A 1 184 ? -20.125 7.458 25.569 1.00 88.56 184 GLN A O 1
ATOM 1525 N N . ARG A 1 185 ? -18.488 6.442 24.407 1.00 87.19 185 ARG A N 1
ATOM 1526 C CA . ARG A 1 185 ? -19.019 6.800 23.083 1.00 87.19 185 ARG A CA 1
ATOM 1527 C C . ARG A 1 185 ? -20.296 6.018 22.762 1.00 87.19 185 ARG A C 1
ATOM 1529 O O . ARG A 1 185 ? -21.266 6.609 22.296 1.00 87.19 185 ARG A O 1
ATOM 1536 N N . LEU A 1 186 ? -20.311 4.715 23.042 1.00 86.94 186 LEU A N 1
ATOM 1537 C CA . LEU A 1 186 ? -21.442 3.822 22.763 1.00 86.94 186 LEU A CA 1
ATOM 1538 C C . LEU A 1 186 ? -22.676 4.105 23.638 1.00 86.94 186 LEU A C 1
ATOM 1540 O O . LEU A 1 186 ? -23.804 3.888 23.200 1.00 86.94 186 LEU A O 1
ATOM 1544 N N . GLU A 1 187 ? -22.487 4.610 24.859 1.00 86.81 187 GLU A N 1
ATOM 1545 C CA . GLU A 1 187 ? -23.578 4.964 25.778 1.00 86.81 187 GLU A CA 1
ATOM 1546 C C . GLU A 1 187 ? -24.482 6.078 25.225 1.00 86.81 187 GLU A C 1
ATOM 1548 O O . GLU A 1 187 ? -25.696 6.066 25.433 1.00 86.81 187 GLU A O 1
ATOM 1553 N N . ARG A 1 188 ? -23.895 7.013 24.470 1.00 86.12 188 ARG A N 1
ATOM 1554 C CA . ARG A 1 188 ? -24.596 8.158 23.870 1.00 86.12 188 ARG A CA 1
ATOM 1555 C C . ARG A 1 188 ? -25.265 7.835 22.531 1.00 86.12 188 ARG A C 1
ATOM 1557 O O . ARG A 1 188 ? -25.841 8.730 21.925 1.00 86.12 188 ARG A O 1
ATOM 1564 N N . HIS A 1 189 ? -25.173 6.593 22.059 1.00 87.50 189 HIS A N 1
ATOM 1565 C CA . HIS A 1 189 ? -25.671 6.195 20.746 1.00 87.50 189 HIS A CA 1
ATOM 1566 C C . HIS A 1 189 ? -27.191 5.957 20.748 1.00 87.50 189 HIS A C 1
ATOM 1568 O O . HIS A 1 189 ? -27.743 5.373 21.686 1.00 87.50 189 HIS A O 1
ATOM 1574 N N . ASP A 1 190 ? -27.878 6.332 19.667 1.00 83.19 190 ASP A N 1
ATOM 1575 C CA . ASP A 1 190 ? -29.341 6.222 19.568 1.00 83.19 190 ASP A CA 1
ATOM 1576 C C . ASP A 1 190 ? -29.827 4.765 19.605 1.00 83.19 190 ASP A C 1
ATOM 1578 O O . ASP A 1 190 ? -30.795 4.437 20.294 1.00 83.19 190 ASP A O 1
ATOM 1582 N N . LEU A 1 191 ? -29.107 3.852 18.954 1.00 87.81 191 LEU A N 1
ATOM 1583 C CA . LEU A 1 191 ? -29.401 2.419 18.991 1.00 87.81 191 LEU A CA 1
ATOM 1584 C C . LEU A 1 191 ? -29.126 1.769 20.359 1.00 87.81 191 LEU A C 1
ATOM 1586 O O . LEU A 1 191 ? -28.009 1.757 20.877 1.00 87.81 191 LEU A O 1
ATOM 1590 N N . VAL A 1 192 ? -30.146 1.092 20.893 1.00 87.69 192 VAL A N 1
ATOM 1591 C CA . VAL A 1 192 ? -30.073 0.338 22.160 1.00 87.69 192 VAL A CA 1
ATOM 1592 C C . VAL A 1 192 ? -29.050 -0.806 22.099 1.00 87.69 192 VAL A C 1
ATOM 1594 O O . VAL A 1 192 ? -28.470 -1.163 23.124 1.00 87.69 192 VAL A O 1
ATOM 1597 N N . ALA A 1 193 ? -28.803 -1.377 20.915 1.00 86.00 193 ALA A N 1
ATOM 1598 C CA . ALA A 1 193 ? -27.823 -2.448 20.728 1.00 86.00 193 ALA A CA 1
ATOM 1599 C C . ALA A 1 193 ? -26.405 -2.006 21.130 1.00 86.00 193 ALA A C 1
ATOM 1601 O O . ALA A 1 193 ? -25.740 -2.709 21.889 1.00 86.00 193 ALA A O 1
ATOM 1602 N N . PHE A 1 194 ? -25.985 -0.806 20.723 1.00 88.31 194 PHE A N 1
ATOM 1603 C CA . PHE A 1 194 ? -24.691 -0.240 21.108 1.00 88.31 194 PHE A CA 1
ATOM 1604 C C . PHE A 1 194 ? -24.623 0.110 22.595 1.00 88.31 194 PHE A C 1
ATOM 1606 O O . PHE A 1 194 ? -23.628 -0.206 23.244 1.00 88.31 194 PHE A O 1
ATOM 1613 N N . ARG A 1 195 ? -25.706 0.632 23.185 1.00 87.94 195 ARG A N 1
ATOM 1614 C CA . ARG A 1 195 ? -25.768 0.874 24.640 1.00 87.94 195 ARG A CA 1
ATOM 1615 C C . ARG A 1 195 ? -25.645 -0.416 25.459 1.00 87.94 195 ARG A C 1
ATOM 1617 O O . ARG A 1 195 ? -25.026 -0.421 26.519 1.00 87.94 195 ARG A O 1
ATOM 1624 N N . ARG A 1 196 ? -26.186 -1.538 24.965 1.00 86.94 196 ARG A N 1
ATOM 1625 C CA . ARG A 1 196 ? -25.989 -2.863 25.585 1.00 86.94 196 ARG A CA 1
ATOM 1626 C C . ARG A 1 196 ? -24.531 -3.320 25.509 1.00 86.94 196 ARG A C 1
ATOM 1628 O O . ARG A 1 196 ? -24.040 -3.890 26.478 1.00 86.94 196 ARG A O 1
ATOM 1635 N N . ILE A 1 197 ? -23.847 -3.058 24.393 1.00 86.00 197 ILE A N 1
ATOM 1636 C CA . ILE A 1 197 ? -22.409 -3.335 24.248 1.00 86.00 197 ILE A CA 1
ATOM 1637 C C . ILE A 1 197 ? -21.596 -2.446 25.201 1.00 86.00 197 ILE A C 1
ATOM 1639 O O . ILE A 1 197 ? -20.696 -2.951 25.861 1.00 86.00 197 ILE A O 1
ATOM 1643 N N . ALA A 1 198 ? -21.958 -1.170 25.372 1.00 86.12 198 ALA A N 1
ATOM 1644 C CA . ALA A 1 198 ? -21.326 -0.283 26.355 1.00 86.12 198 ALA A CA 1
ATOM 1645 C C . ALA A 1 198 ? -21.416 -0.846 27.785 1.00 86.12 198 ALA A C 1
ATOM 1647 O O . ALA A 1 198 ? -20.415 -0.925 28.493 1.00 86.12 198 ALA A O 1
ATOM 1648 N N . ALA A 1 199 ? -22.602 -1.308 28.196 1.00 85.38 199 ALA A N 1
ATOM 1649 C CA . ALA A 1 199 ? -22.795 -1.940 29.502 1.00 85.38 199 ALA A CA 1
ATOM 1650 C C . ALA A 1 199 ? -21.979 -3.238 29.656 1.00 85.38 199 ALA A C 1
ATOM 1652 O O . ALA A 1 199 ? -21.457 -3.519 30.735 1.00 85.38 199 ALA A O 1
ATOM 1653 N N . TYR A 1 200 ? -21.847 -4.020 28.580 1.00 86.88 200 TYR A N 1
ATOM 1654 C CA . TYR A 1 200 ? -21.000 -5.212 28.551 1.00 86.88 200 TYR A CA 1
ATOM 1655 C C . TYR A 1 200 ? -19.511 -4.866 28.712 1.00 86.88 200 TYR A C 1
ATOM 1657 O O . TYR A 1 200 ? -18.841 -5.493 29.528 1.00 86.88 200 TYR A O 1
ATOM 1665 N N . LEU A 1 201 ? -19.024 -3.825 28.029 1.00 84.88 201 LEU A N 1
ATOM 1666 C CA . LEU A 1 201 ? -17.650 -3.327 28.162 1.00 84.88 201 LEU A CA 1
ATOM 1667 C C . LEU A 1 201 ? -17.340 -2.848 29.586 1.00 84.88 201 LEU A C 1
ATOM 1669 O O . LEU A 1 201 ? -16.318 -3.228 30.150 1.00 84.88 201 LEU A O 1
ATOM 1673 N N . TYR A 1 202 ? -18.239 -2.074 30.205 1.00 85.25 202 TYR A N 1
ATOM 1674 C CA . TYR A 1 202 ? -18.064 -1.638 31.595 1.00 85.25 202 TYR A CA 1
ATOM 1675 C C . TYR A 1 202 ? -18.020 -2.812 32.577 1.00 85.25 202 TYR A C 1
ATOM 1677 O O . TYR A 1 202 ? -17.258 -2.776 33.539 1.00 85.25 202 TYR A O 1
ATOM 1685 N N . LYS A 1 203 ? -18.818 -3.858 32.333 1.00 82.12 203 LYS A N 1
ATOM 1686 C CA . LYS A 1 203 ? -18.819 -5.066 33.162 1.00 82.12 203 LYS A CA 1
ATOM 1687 C C . LYS A 1 203 ? -17.557 -5.909 32.966 1.00 82.12 203 LYS A C 1
ATOM 1689 O O . LYS A 1 203 ? -17.104 -6.507 33.928 1.00 82.12 203 LYS A O 1
ATOM 1694 N N . GLY A 1 204 ? -17.022 -5.983 31.748 1.00 69.62 204 GLY A N 1
ATOM 1695 C CA . GLY A 1 204 ? -15.804 -6.742 31.447 1.00 69.62 204 GLY A CA 1
ATOM 1696 C C . GLY A 1 204 ? -14.519 -6.108 31.991 1.00 69.62 204 GLY A C 1
ATOM 1697 O O . GLY A 1 204 ? -13.521 -6.802 32.138 1.00 69.62 204 GLY A O 1
ATOM 1698 N N . ASN A 1 205 ? -14.544 -4.809 32.308 1.00 62.69 205 ASN A N 1
ATOM 1699 C CA . ASN A 1 205 ? -13.408 -4.065 32.862 1.00 62.69 205 ASN A CA 1
ATOM 1700 C C . ASN A 1 205 ? -13.345 -4.080 34.407 1.00 62.69 205 ASN A C 1
ATOM 1702 O O . ASN A 1 205 ? -12.547 -3.346 34.989 1.00 62.69 205 ASN A O 1
ATOM 1706 N N . ASN A 1 206 ? -14.219 -4.849 35.062 1.00 52.06 206 ASN A N 1
ATOM 1707 C CA . ASN A 1 206 ? -14.391 -4.917 36.515 1.00 52.06 206 ASN A CA 1
ATOM 1708 C C . ASN A 1 206 ? -14.219 -6.362 36.992 1.00 52.06 206 ASN A C 1
ATOM 1710 O O . ASN A 1 206 ? -13.555 -6.565 38.030 1.00 52.06 206 ASN A O 1
#

InterPro domains:
  IPR000547 Clathrin, heavy chain/VPS, 7-fold repeat [PS50236] (1-107)
  IPR000547 Clathrin, heavy chain/VPS, 7-fold repeat [PS50236] (110-206)
  IPR000547 Clathrin, heavy chain/VPS, 7-fold repeat [SM00299] (1-107)
  IPR011990 Tetratricopeptide-like helical domain superfamily [G3DSA:1.25.40.10] (1-206)
  IPR016024 Armadillo-type fold [SSF48371] (1-203)
  IPR055358 Clathrin heavy-chain repeat [PF00637] (2-104)
  IPR055358 Clathrin heavy-chain repeat [PF00637] (112-205)

Secondary structure (DSSP, 8-state):
-HHHHHHHHHHHHH-HHHHHHHHHHHGGGS-HHHHHHHHHHTT-HHHHHHHHHHTT-HHHHHHHHHH-HHHH--HHHHHHHHHH---THHHHHHHHHHHHH-GGGHHHHHHHHGGGS-HHHHHHHHHHTT-TTTTHHHHHHHGGG--HHHHHHHHHHHHHTT-HHHHHHHHHH---S-HHHHHHHHHT-SSHHHHHHHHHHHHHT-

Sequence (206 aa):
MGMFTELAILYSKYKPDKMREHLELFWSRVNIPKVLRAAEQAHLWAELVFLYDKYEEYDNAVNTMMQHPTVAWRESHFKDIMTRVANVELYYKAINFYVEHKPLVLNDLLLVLSPRLDHTRAVTQFARANQLQLVKPYLRGVQSLNNKAINEALNNLLIDEEDYQGLKTSIDAFDNFDNIALAQRLERHDLVAFRRIAAYLYKGNN

Foldseek 3Di:
DVVLAVVLLCCLPPPVPCNQVSCVVCVVPYDLVSSLVSNVVSVVLQSNLVSCVVVLVLVVSLVSCLVPVVRHDDLVVNLVSVLSDPDQVSVVVVLVSCVVPPLQCSLVSLLSCVVPHDVLVVLVVCVVVVNLVSNLVVLVVNLVVLDASSLVSNLVVCVVVVPLVVNVVSCVNHPNYDLQVLLVVQCPDPDVSSVVVSVVSVVVVD

pLDDT: mean 88.16, std 4.65, range [52.06, 93.75]

Radius of gyration: 23.94 Å; chains: 1; bounding box: 60×24×70 Å